Protein AF-X7Z4V7-F1 (afdb_monomer_lite)

pLDDT: mean 78.07, std 24.62, range [31.81, 98.56]

Radius of gyration: 21.64 Å; chains: 1; bounding box: 51×58×55 Å

Sequence (199 aa):
MAASDAFSHANVGRSSAEATTLISDIVTIAHDAGATAEVIIATAWDCPFDGPTPPRRVLDIAAAACEGGVDRLSIADTIGTTTPGRVVSLIAALRPLIGTTALGAHFHNTRGAGLASAYAAVTAGVSGWTPRSAAWRLPVRARRHRQYCHRRSGLPAHRQRHRCRRRPGRGHWRCERCQIGCRPRPSRRAAARRDRKRT

InterPro domains:
  IPR000891 Pyruvate carboxyltransferase [PF00682] (2-127)
  IPR000891 Pyruvate carboxyltransferase [PS50991] (1-167)
  IPR013785 Aldolase-type TIM barrel [G3DSA:3.20.20.70] (1-130)
  IPR043594 HMG-CoA lyase [PTHR42738] (1-127)

Organism: NCBI:txid1299334

Structure (mmCIF, N/CA/C/O backbone):
data_AF-X7Z4V7-F1
#
_entry.id   AF-X7Z4V7-F1
#
loop_
_atom_site.group_PDB
_atom_site.id
_atom_site.type_symbol
_atom_site.label_atom_id
_atom_site.label_alt_id
_atom_site.label_comp_id
_atom_site.label_asym_id
_atom_site.label_entity_id
_atom_site.label_seq_id
_atom_site.pdbx_PDB_ins_code
_atom_site.Cartn_x
_atom_site.Cartn_y
_atom_site.Cartn_z
_atom_site.occupancy
_atom_site.B_iso_or_equiv
_atom_site.auth_seq_id
_atom_site.auth_comp_id
_atom_site.auth_asym_id
_atom_site.auth_atom_id
_atom_site.pdbx_PDB_model_num
ATOM 1 N N . MET A 1 1 ? 3.034 3.946 5.862 1.00 89.81 1 MET A N 1
ATOM 2 C CA . MET A 1 1 ? 4.136 2.967 6.005 1.00 89.81 1 MET A CA 1
ATOM 3 C C . MET A 1 1 ? 4.831 2.763 4.665 1.00 89.81 1 MET A C 1
ATOM 5 O O . MET A 1 1 ? 4.252 3.111 3.643 1.00 89.81 1 MET A O 1
ATOM 9 N N . ALA A 1 2 ? 6.060 2.244 4.635 1.00 95.69 2 ALA A N 1
ATOM 10 C CA . ALA A 1 2 ? 6.750 1.889 3.391 1.00 95.69 2 ALA A CA 1
ATOM 11 C C . ALA A 1 2 ? 7.314 0.475 3.487 1.00 95.69 2 ALA A C 1
ATOM 13 O O . ALA A 1 2 ? 7.872 0.120 4.518 1.00 95.69 2 ALA A O 1
ATOM 14 N N . ALA A 1 3 ? 7.202 -0.306 2.414 1.00 97.50 3 ALA A N 1
ATOM 15 C CA . ALA A 1 3 ? 7.698 -1.682 2.372 1.00 97.50 3 ALA A CA 1
ATOM 16 C C . ALA A 1 3 ? 9.219 -1.787 2.130 1.00 97.50 3 ALA A C 1
ATOM 18 O O . ALA A 1 3 ? 9.774 -2.880 2.187 1.00 97.50 3 ALA A O 1
ATOM 19 N N . SER A 1 4 ? 9.904 -0.666 1.887 1.00 97.19 4 SER A N 1
ATOM 20 C CA . SER A 1 4 ? 11.365 -0.568 1.783 1.00 97.19 4 SER A CA 1
ATOM 21 C C . SER A 1 4 ? 11.954 0.188 2.973 1.00 97.19 4 SER A C 1
ATOM 23 O O . SER A 1 4 ? 11.472 1.270 3.322 1.00 97.19 4 SER A O 1
ATOM 25 N N . ASP A 1 5 ? 13.046 -0.337 3.532 1.00 96.94 5 ASP A N 1
ATOM 26 C CA . ASP A 1 5 ? 13.753 0.294 4.647 1.00 96.94 5 ASP A CA 1
ATOM 27 C C . ASP A 1 5 ? 14.455 1.582 4.216 1.00 96.94 5 ASP A C 1
ATOM 29 O O . ASP A 1 5 ? 14.308 2.601 4.889 1.00 96.94 5 ASP A O 1
ATOM 33 N N . ALA A 1 6 ? 15.130 1.612 3.060 1.00 96.06 6 ALA A N 1
ATOM 34 C CA . ALA A 1 6 ? 15.776 2.840 2.597 1.00 96.06 6 ALA A CA 1
ATOM 35 C C . ALA A 1 6 ? 14.762 3.960 2.318 1.00 96.06 6 ALA A C 1
ATOM 37 O O . ALA A 1 6 ? 15.025 5.127 2.618 1.00 96.06 6 ALA A O 1
ATOM 38 N N . PHE A 1 7 ? 13.583 3.624 1.779 1.00 96.62 7 PHE A N 1
ATOM 39 C CA . PHE A 1 7 ? 12.509 4.601 1.604 1.00 96.62 7 PHE A CA 1
ATOM 40 C C . PHE A 1 7 ? 11.930 5.056 2.946 1.00 96.62 7 PHE A C 1
ATOM 42 O O . PHE A 1 7 ? 11.688 6.248 3.128 1.00 96.62 7 PHE A O 1
ATOM 49 N N . SER A 1 8 ? 11.729 4.130 3.886 1.00 96.69 8 SER A N 1
ATOM 50 C CA . SER A 1 8 ? 11.233 4.445 5.227 1.00 96.69 8 SER A CA 1
ATOM 51 C C . SER A 1 8 ? 12.197 5.368 5.978 1.00 96.69 8 SER A C 1
ATOM 53 O O . SER A 1 8 ? 11.791 6.442 6.421 1.00 96.69 8 SER A O 1
ATOM 55 N N . HIS A 1 9 ? 13.495 5.053 6.013 1.00 96.81 9 HIS A N 1
ATOM 56 C CA . HIS A 1 9 ? 14.503 5.910 6.640 1.00 96.81 9 HIS A CA 1
ATOM 57 C C . HIS A 1 9 ? 14.561 7.297 5.998 1.00 96.81 9 HIS A C 1
ATOM 59 O O . HIS A 1 9 ? 14.598 8.299 6.709 1.00 96.81 9 HIS A O 1
ATOM 65 N N . ALA A 1 10 ? 14.508 7.381 4.665 1.00 94.38 10 ALA A N 1
ATOM 66 C CA . ALA A 1 10 ? 14.539 8.662 3.964 1.00 94.38 10 ALA A CA 1
ATOM 67 C C . ALA A 1 10 ? 13.309 9.547 4.242 1.00 94.38 10 ALA A C 1
ATOM 69 O O . ALA A 1 10 ? 13.414 10.771 4.147 1.00 94.38 10 ALA A O 1
ATOM 70 N N . ASN A 1 11 ? 12.156 8.951 4.562 1.00 91.81 11 ASN A N 1
ATOM 71 C CA . ASN A 1 11 ? 10.894 9.676 4.713 1.00 91.81 11 ASN A CA 1
ATOM 72 C C . ASN A 1 11 ? 10.487 9.926 6.168 1.00 91.81 11 ASN A C 1
ATOM 74 O O . ASN A 1 11 ? 9.911 10.971 6.456 1.00 91.81 11 ASN A O 1
ATOM 78 N N . VAL A 1 12 ? 10.726 8.963 7.057 1.00 92.00 12 VAL A N 1
ATOM 79 C CA . VAL A 1 12 ? 10.250 8.986 8.450 1.00 92.00 12 VAL A CA 1
ATOM 80 C C . VAL A 1 12 ? 11.346 8.655 9.470 1.00 92.00 12 VAL A C 1
ATOM 82 O O . VAL A 1 12 ? 11.065 8.599 10.664 1.00 92.00 12 VAL A O 1
ATOM 85 N N . GLY A 1 13 ? 12.593 8.467 9.025 1.00 95.44 13 GLY A N 1
ATOM 86 C CA . GLY A 1 13 ? 13.759 8.341 9.905 1.00 95.44 13 GLY A CA 1
ATOM 87 C C . GLY A 1 13 ? 13.908 6.998 10.622 1.00 95.44 13 GLY A C 1
A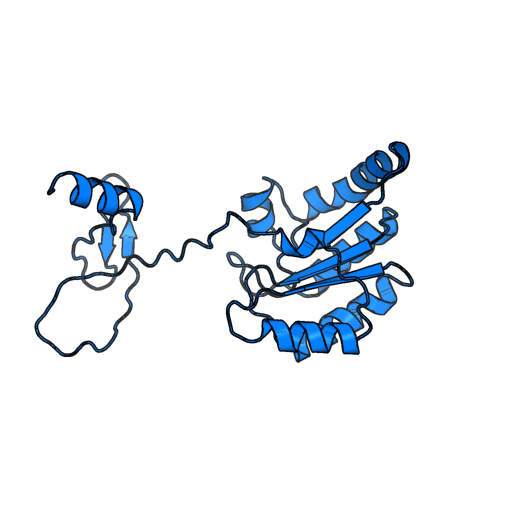TOM 88 O O . GLY A 1 13 ? 14.736 6.901 11.517 1.00 95.44 13 GLY A O 1
ATOM 89 N N . ARG A 1 14 ? 13.149 5.966 10.239 1.00 96.25 14 ARG A N 1
ATOM 90 C CA . ARG A 1 14 ? 13.173 4.632 10.866 1.00 96.25 14 ARG A CA 1
ATOM 91 C C . ARG A 1 14 ? 12.935 3.522 9.844 1.00 96.25 14 ARG A C 1
ATOM 93 O O . ARG A 1 14 ? 12.449 3.806 8.742 1.00 96.25 14 ARG A O 1
ATOM 100 N N . SER A 1 15 ? 13.255 2.286 10.200 1.00 97.44 15 SER A N 1
ATOM 101 C CA . SER A 1 15 ? 13.027 1.112 9.356 1.00 97.44 15 SER A CA 1
ATOM 102 C C . SER A 1 15 ? 11.535 0.856 9.134 1.00 97.44 15 SER A C 1
ATOM 104 O O . SER A 1 15 ? 10.667 1.395 9.822 1.00 97.44 15 SER A O 1
ATOM 106 N N . SER A 1 16 ? 11.223 0.030 8.142 1.00 96.44 16 SER A N 1
ATOM 107 C CA . SER A 1 16 ? 9.860 -0.410 7.855 1.00 96.44 16 SER A CA 1
ATOM 108 C C . SER A 1 16 ? 9.260 -1.172 9.041 1.00 96.44 16 SER A C 1
ATOM 110 O O . SER A 1 16 ? 8.110 -0.927 9.399 1.00 96.44 16 SER A O 1
ATOM 112 N N . ALA A 1 17 ? 10.053 -2.032 9.689 1.00 96.00 17 ALA A N 1
ATOM 113 C CA . ALA A 1 17 ? 9.622 -2.823 10.839 1.00 96.00 17 ALA A CA 1
ATOM 114 C C . ALA A 1 17 ? 9.291 -1.934 12.047 1.00 96.00 17 ALA A C 1
ATOM 116 O O . ALA A 1 17 ? 8.175 -1.998 12.549 1.00 96.00 17 ALA A O 1
ATOM 117 N N . GLU A 1 18 ? 10.196 -1.029 12.436 1.00 96.81 18 GLU A N 1
ATOM 118 C CA . GLU A 1 18 ? 9.955 -0.066 13.528 1.00 96.81 18 GLU A CA 1
ATOM 119 C C . GLU A 1 18 ? 8.767 0.853 13.244 1.00 96.81 18 GLU A C 1
ATOM 121 O O . GLU A 1 18 ? 8.068 1.290 14.147 1.00 96.81 18 GLU A O 1
ATOM 126 N N . ALA A 1 19 ? 8.537 1.203 11.979 1.00 96.25 19 ALA A N 1
ATOM 127 C CA . ALA A 1 19 ? 7.367 1.982 11.622 1.00 96.25 19 ALA A CA 1
ATOM 128 C C . ALA A 1 19 ? 6.087 1.132 11.774 1.00 96.25 19 ALA A C 1
ATOM 130 O O . ALA A 1 19 ? 5.080 1.626 12.274 1.00 96.25 19 ALA A O 1
ATOM 131 N N . THR A 1 20 ? 6.137 -0.144 11.389 1.00 96.94 20 THR A N 1
ATOM 132 C CA . THR A 1 20 ? 5.001 -1.078 11.447 1.00 96.94 20 THR A CA 1
ATOM 133 C C . THR A 1 20 ? 4.546 -1.350 12.878 1.00 96.94 20 THR A C 1
ATOM 135 O O . THR A 1 20 ? 3.345 -1.390 13.124 1.00 96.94 20 THR A O 1
ATOM 138 N N . THR A 1 21 ? 5.468 -1.439 13.841 1.00 96.44 21 THR A N 1
ATOM 139 C CA . THR A 1 21 ? 5.109 -1.646 15.256 1.00 96.44 21 THR A CA 1
ATOM 140 C C . THR A 1 21 ? 4.279 -0.503 15.842 1.00 96.44 21 THR A C 1
ATOM 142 O O . THR A 1 21 ? 3.568 -0.712 16.812 1.00 96.44 21 THR A O 1
ATOM 145 N N . LEU A 1 22 ? 4.325 0.695 15.246 1.00 96.00 22 LEU A N 1
ATOM 146 C CA . LEU A 1 22 ? 3.563 1.863 15.705 1.00 96.00 22 LEU A CA 1
ATOM 147 C C . LEU A 1 22 ? 2.114 1.881 15.201 1.00 96.00 22 LEU A C 1
ATOM 149 O O . LEU A 1 22 ? 1.364 2.788 15.552 1.00 96.00 22 LEU A O 1
ATOM 153 N N . ILE A 1 23 ? 1.722 0.955 14.318 1.00 96.38 23 ILE A N 1
ATOM 154 C CA . ILE A 1 23 ? 0.403 1.006 13.676 1.00 96.38 23 ILE A CA 1
ATOM 155 C C . ILE A 1 23 ? -0.712 0.878 14.712 1.00 96.38 23 ILE A C 1
ATOM 157 O O . ILE A 1 23 ? -1.616 1.707 14.690 1.00 96.38 23 ILE A O 1
ATOM 161 N N . SER A 1 24 ? -0.629 -0.101 15.619 1.00 96.50 24 SER A N 1
ATOM 162 C CA . SER A 1 24 ? -1.673 -0.332 16.625 1.00 96.50 24 SER A CA 1
ATOM 163 C C . SER A 1 24 ? -1.898 0.906 17.493 1.00 96.50 24 SER A C 1
ATOM 165 O O . SER A 1 24 ? -3.032 1.341 17.641 1.00 96.50 24 SER A O 1
ATOM 167 N N . ASP A 1 25 ? -0.824 1.532 17.984 1.00 97.19 25 ASP A N 1
ATOM 168 C CA . ASP A 1 25 ? -0.922 2.740 18.812 1.00 97.19 25 ASP A CA 1
ATOM 169 C C . ASP A 1 25 ? -1.591 3.895 18.054 1.00 97.19 25 ASP A C 1
ATOM 171 O O . ASP A 1 25 ? -2.437 4.605 18.595 1.00 97.19 25 ASP A O 1
ATOM 175 N N . ILE A 1 26 ? -1.241 4.079 16.775 1.00 96.88 26 ILE A N 1
ATOM 176 C CA . ILE A 1 26 ? -1.834 5.121 15.926 1.00 96.88 26 ILE A CA 1
ATOM 177 C C . ILE A 1 26 ? -3.321 4.852 15.679 1.00 96.88 26 ILE A C 1
ATOM 179 O O . ILE A 1 26 ? -4.108 5.800 15.666 1.00 96.88 26 ILE A O 1
ATOM 183 N N . VAL A 1 27 ? -3.704 3.591 15.463 1.00 97.81 27 VAL A N 1
ATOM 184 C CA . VAL A 1 27 ? -5.105 3.198 15.273 1.00 97.81 27 VAL A CA 1
ATOM 185 C C . VAL A 1 27 ? -5.902 3.479 16.544 1.00 97.81 27 VAL A C 1
ATOM 187 O O . VAL A 1 27 ? -6.910 4.176 16.458 1.00 97.81 27 VAL A O 1
ATOM 190 N N . THR A 1 28 ? -5.407 3.061 17.712 1.00 98.00 28 THR A N 1
ATOM 191 C CA . THR A 1 28 ? -6.043 3.342 19.008 1.00 98.00 28 THR A CA 1
ATOM 192 C C . THR A 1 28 ? -6.255 4.840 19.212 1.00 98.00 28 THR A C 1
ATOM 194 O O . THR A 1 28 ? -7.375 5.270 19.461 1.00 98.00 28 THR A O 1
ATOM 197 N N . ILE A 1 29 ? -5.219 5.662 19.003 1.00 98.19 29 ILE A N 1
ATOM 198 C CA . ILE A 1 29 ? -5.330 7.126 19.132 1.00 98.19 29 ILE A CA 1
ATOM 199 C C . ILE A 1 29 ? -6.395 7.697 18.182 1.00 98.19 29 ILE A C 1
ATOM 201 O O . ILE A 1 29 ? -7.116 8.628 18.545 1.00 98.19 29 ILE A O 1
ATOM 205 N N . ALA A 1 30 ? -6.490 7.180 16.953 1.00 97.88 30 ALA A N 1
ATOM 206 C CA . ALA A 1 30 ? -7.491 7.633 15.993 1.00 97.88 30 ALA A CA 1
ATOM 207 C C . ALA A 1 30 ? -8.911 7.253 16.439 1.00 97.88 30 ALA A C 1
ATOM 209 O O . ALA A 1 30 ? -9.803 8.102 16.405 1.00 97.88 30 ALA A O 1
ATOM 210 N N . HIS A 1 31 ? -9.109 6.011 16.881 1.00 97.94 31 HIS A N 1
ATOM 211 C CA . HIS A 1 31 ? -10.401 5.502 17.340 1.00 97.94 31 HIS A CA 1
ATOM 212 C C . HIS A 1 31 ? -10.873 6.192 18.624 1.00 97.94 31 HIS A C 1
ATOM 214 O O . HIS A 1 31 ? -12.033 6.594 18.686 1.00 97.94 31 HIS A O 1
ATOM 220 N N . ASP A 1 32 ? -9.980 6.443 19.585 1.00 98.12 32 ASP A N 1
ATOM 221 C CA . ASP A 1 32 ? -10.277 7.193 20.818 1.00 98.12 32 ASP A CA 1
ATOM 222 C C . ASP A 1 32 ? -10.736 8.631 20.525 1.00 98.12 32 ASP A C 1
ATOM 224 O O . ASP A 1 32 ? -11.543 9.210 21.254 1.00 98.12 32 ASP A O 1
ATOM 228 N N . ALA A 1 33 ? -10.259 9.209 19.420 1.00 98.00 33 ALA A N 1
ATOM 229 C CA . ALA A 1 33 ? -10.685 10.515 18.929 1.00 98.00 33 ALA A CA 1
ATOM 230 C C . ALA A 1 33 ? -11.952 10.466 18.045 1.00 98.00 33 ALA A C 1
ATOM 232 O O . ALA A 1 33 ? -12.337 11.487 17.471 1.00 98.00 33 ALA A O 1
ATOM 233 N N . GLY A 1 34 ? -12.588 9.300 17.889 1.00 97.31 34 GLY A N 1
ATOM 234 C CA . GLY A 1 34 ? -13.757 9.103 17.025 1.00 97.31 34 GLY A CA 1
ATOM 235 C C . GLY A 1 34 ? -13.454 9.197 15.523 1.00 97.31 34 GLY A C 1
ATOM 236 O O . GLY A 1 34 ? -14.356 9.455 14.725 1.00 97.31 34 GLY A O 1
ATOM 237 N N . ALA A 1 35 ? -12.192 9.033 15.120 1.00 97.44 35 ALA A N 1
ATOM 238 C CA . ALA A 1 35 ? -11.752 9.038 13.728 1.00 97.44 35 ALA A CA 1
ATOM 239 C C . ALA A 1 35 ? -11.516 7.613 13.201 1.00 97.44 35 ALA A C 1
ATOM 241 O O . ALA A 1 35 ? -11.401 6.669 13.966 1.00 97.44 35 ALA A O 1
ATOM 242 N N . THR A 1 36 ? -11.412 7.467 11.877 1.00 95.38 36 THR A N 1
ATOM 243 C CA . THR A 1 36 ? -11.008 6.206 11.224 1.00 95.38 36 THR A CA 1
ATOM 244 C C . THR A 1 36 ? -9.533 6.240 10.833 1.00 95.38 36 THR A C 1
ATOM 246 O O . THR A 1 36 ? -8.980 7.306 10.534 1.00 95.38 36 THR A O 1
ATOM 249 N N . ALA A 1 37 ? -8.902 5.071 10.782 1.00 96.31 37 ALA A N 1
ATOM 250 C CA . ALA A 1 37 ? -7.508 4.883 10.417 1.00 96.31 37 ALA A CA 1
ATOM 251 C C . ALA A 1 37 ? -7.364 4.220 9.036 1.00 96.31 37 ALA A C 1
ATOM 253 O O . ALA A 1 37 ? -7.983 3.202 8.728 1.00 96.31 37 ALA A O 1
ATOM 254 N N . GLU A 1 38 ? -6.487 4.781 8.199 1.00 95.88 38 GLU A N 1
ATOM 255 C CA . GLU A 1 38 ? -6.070 4.171 6.934 1.00 95.88 38 GLU A CA 1
ATOM 256 C C . GLU A 1 38 ? -4.553 3.974 6.922 1.00 95.88 38 GLU A C 1
ATOM 258 O O . GLU A 1 38 ? -3.780 4.933 7.029 1.00 95.88 38 GLU A O 1
ATOM 263 N N . VAL A 1 39 ? -4.112 2.733 6.714 1.00 96.75 39 VAL A N 1
ATOM 264 C CA . VAL A 1 39 ? -2.697 2.418 6.509 1.00 96.75 39 VAL A CA 1
ATOM 265 C C . VAL A 1 39 ? -2.404 2.346 5.015 1.00 96.75 39 VAL A C 1
ATOM 267 O O . VAL A 1 39 ? -2.853 1.456 4.294 1.00 96.75 39 VAL A O 1
ATOM 270 N N . ILE A 1 40 ? -1.582 3.286 4.547 1.00 96.75 40 ILE A N 1
ATOM 271 C CA . ILE A 1 40 ? -1.064 3.294 3.176 1.00 96.75 40 ILE A CA 1
ATOM 272 C C . ILE A 1 40 ? 0.327 2.652 3.157 1.00 96.75 40 ILE A C 1
ATOM 274 O O . ILE A 1 40 ? 1.243 3.118 3.848 1.00 96.75 40 ILE A O 1
ATOM 278 N N . ILE A 1 41 ? 0.502 1.620 2.333 1.00 98.00 41 ILE A N 1
ATOM 279 C CA . ILE A 1 41 ? 1.765 0.913 2.108 1.00 98.00 41 ILE A CA 1
ATOM 280 C C . ILE A 1 41 ? 2.426 1.464 0.841 1.00 98.00 41 ILE A C 1
ATOM 282 O O . ILE A 1 41 ? 2.078 1.117 -0.289 1.00 98.00 41 ILE A O 1
ATOM 286 N N . ALA A 1 42 ? 3.396 2.355 1.036 1.00 97.88 42 ALA A N 1
ATOM 287 C CA . ALA A 1 42 ? 4.252 2.873 -0.021 1.00 97.88 42 ALA A CA 1
ATOM 288 C C . ALA A 1 42 ? 5.263 1.821 -0.500 1.00 97.88 42 ALA A C 1
ATOM 290 O O . ALA A 1 42 ? 5.614 0.890 0.225 1.00 97.88 42 ALA A O 1
ATOM 291 N N . THR A 1 43 ? 5.757 2.028 -1.723 1.00 97.81 43 THR A N 1
ATOM 292 C CA . THR A 1 43 ? 6.723 1.174 -2.428 1.00 97.81 43 THR A CA 1
ATOM 293 C C . THR A 1 43 ? 6.239 -0.269 -2.480 1.00 97.81 43 THR A C 1
ATOM 295 O O . THR A 1 43 ? 7.007 -1.180 -2.215 1.00 97.81 43 THR A O 1
ATOM 298 N N . ALA A 1 44 ? 4.954 -0.476 -2.788 1.00 98.38 44 ALA A N 1
ATOM 299 C CA . ALA A 1 44 ? 4.349 -1.808 -2.782 1.00 98.38 44 ALA A CA 1
ATOM 300 C C . ALA A 1 44 ? 4.897 -2.728 -3.891 1.00 98.38 44 ALA A C 1
ATOM 302 O O . ALA A 1 44 ? 4.861 -3.947 -3.764 1.00 98.38 44 ALA A O 1
ATOM 303 N N . TRP A 1 45 ? 5.429 -2.146 -4.970 1.00 98.44 45 TRP A N 1
ATOM 304 C CA . TRP A 1 45 ? 6.022 -2.894 -6.082 1.00 98.44 45 TRP A CA 1
ATOM 305 C C . TRP A 1 45 ? 7.507 -2.618 -6.244 1.00 98.44 45 TRP A C 1
ATOM 307 O O . TRP A 1 45 ? 8.291 -3.555 -6.372 1.00 98.44 45 TRP A O 1
ATOM 317 N N . ASP A 1 46 ? 7.900 -1.345 -6.254 1.00 97.94 46 ASP A N 1
ATOM 318 C CA . ASP A 1 46 ? 9.297 -0.959 -6.399 1.00 97.94 46 ASP A CA 1
ATOM 319 C C . ASP A 1 46 ? 9.613 0.287 -5.565 1.00 97.94 46 ASP A C 1
ATOM 321 O O . ASP A 1 46 ? 8.805 1.212 -5.410 1.00 97.94 46 ASP A O 1
ATOM 325 N N . CYS A 1 47 ? 10.843 0.323 -5.074 1.00 97.44 47 CYS A N 1
ATOM 326 C CA . CYS A 1 47 ? 11.437 1.414 -4.334 1.00 97.44 47 CYS A CA 1
ATOM 327 C C . CYS A 1 47 ? 12.459 2.172 -5.203 1.00 97.44 47 CYS A C 1
ATOM 329 O O . CYS A 1 47 ? 13.264 1.554 -5.904 1.00 97.44 47 CYS A O 1
ATOM 331 N N . PRO A 1 48 ? 12.504 3.520 -5.149 1.00 95.31 48 PRO A N 1
ATOM 332 C CA . PRO A 1 48 ? 13.522 4.298 -5.862 1.00 95.31 48 PRO A CA 1
ATOM 333 C C . PRO A 1 48 ? 14.954 4.109 -5.332 1.00 95.31 48 PRO A C 1
ATOM 335 O O . PRO A 1 48 ? 15.888 4.573 -5.989 1.00 95.31 48 PRO A O 1
ATOM 338 N N . PHE A 1 49 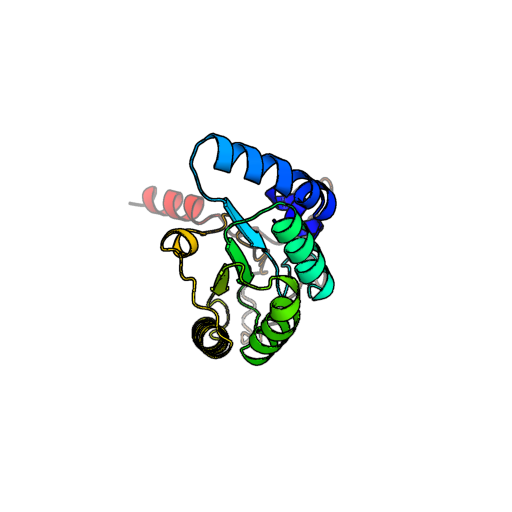? 15.117 3.495 -4.159 1.00 95.12 49 PHE A N 1
ATOM 339 C CA . PHE A 1 49 ? 16.398 3.263 -3.493 1.00 95.12 49 PHE A CA 1
ATOM 340 C C . PHE A 1 49 ? 16.804 1.786 -3.572 1.00 95.12 49 PHE A C 1
ATOM 342 O O . PHE A 1 49 ? 17.849 1.489 -4.142 1.00 95.12 49 PHE A O 1
ATOM 349 N N . ASP A 1 50 ? 15.939 0.886 -3.093 1.00 94.31 50 ASP A N 1
ATOM 350 C CA . ASP A 1 50 ? 16.239 -0.552 -2.972 1.00 94.31 50 ASP A CA 1
ATOM 351 C C . ASP A 1 50 ? 15.884 -1.365 -4.227 1.00 94.31 50 ASP A C 1
ATOM 353 O O . ASP A 1 50 ? 16.262 -2.526 -4.347 1.00 94.31 50 ASP A O 1
ATOM 357 N N . GLY A 1 51 ? 15.174 -0.770 -5.192 1.00 96.81 51 GLY A N 1
ATOM 358 C CA . GLY A 1 51 ? 14.705 -1.485 -6.379 1.00 96.81 51 GLY A CA 1
ATOM 359 C C . GLY A 1 51 ? 13.441 -2.311 -6.099 1.00 96.81 51 GLY A C 1
ATOM 360 O O . GLY A 1 51 ? 12.566 -1.821 -5.382 1.00 96.81 51 GLY A O 1
ATOM 361 N N . PRO A 1 52 ? 13.283 -3.507 -6.699 1.00 97.94 52 PRO A N 1
ATOM 362 C CA . PRO A 1 52 ? 12.071 -4.311 -6.550 1.00 97.94 52 PRO A CA 1
ATOM 363 C C . PRO A 1 52 ? 11.755 -4.635 -5.091 1.00 97.94 52 PRO A C 1
ATOM 365 O O . PRO A 1 52 ? 12.620 -5.079 -4.338 1.00 97.94 52 PRO A O 1
ATOM 368 N N . THR A 1 53 ? 10.502 -4.437 -4.695 1.00 98.25 53 THR A N 1
ATOM 369 C CA . THR A 1 53 ? 10.041 -4.749 -3.344 1.00 98.25 53 THR A CA 1
ATOM 370 C C . THR A 1 53 ? 9.479 -6.172 -3.304 1.00 98.25 53 THR A C 1
ATOM 372 O O . THR A 1 53 ? 8.572 -6.482 -4.080 1.00 98.25 53 THR A O 1
ATOM 375 N N . PRO A 1 54 ? 9.979 -7.055 -2.416 1.00 98.00 54 PRO A N 1
ATOM 376 C CA . PRO A 1 54 ? 9.413 -8.389 -2.251 1.00 98.00 54 PRO A CA 1
ATOM 377 C C . PRO A 1 54 ? 7.945 -8.311 -1.795 1.00 98.00 54 PRO A C 1
ATOM 379 O O . PRO A 1 54 ? 7.681 -7.629 -0.801 1.00 98.00 54 PRO A O 1
ATOM 382 N N . PRO A 1 55 ? 6.999 -9.033 -2.435 1.00 97.94 55 PRO A N 1
ATOM 383 C CA . PRO A 1 55 ? 5.581 -8.990 -2.063 1.00 97.94 55 PRO A CA 1
ATOM 384 C C . PRO A 1 55 ? 5.335 -9.291 -0.587 1.00 97.94 55 PRO A C 1
ATOM 386 O O . PRO A 1 55 ? 4.530 -8.617 0.043 1.00 97.94 55 PRO A O 1
ATOM 389 N N . ARG A 1 56 ? 6.099 -10.232 -0.012 1.00 98.06 56 ARG A N 1
ATOM 390 C CA . ARG A 1 56 ? 6.015 -10.601 1.407 1.00 98.06 56 ARG A CA 1
ATOM 391 C C . ARG A 1 56 ? 6.106 -9.393 2.343 1.00 98.06 56 ARG A C 1
ATOM 393 O O . ARG A 1 56 ? 5.324 -9.314 3.272 1.00 98.06 56 ARG A O 1
ATOM 400 N N . ARG A 1 57 ? 6.952 -8.399 2.047 1.00 98.12 57 ARG A N 1
ATOM 401 C CA . ARG A 1 57 ? 7.056 -7.190 2.885 1.00 98.12 57 ARG A CA 1
ATOM 402 C C . ARG A 1 57 ? 5.765 -6.376 2.913 1.00 98.12 57 ARG A C 1
ATOM 404 O O . ARG A 1 57 ? 5.468 -5.740 3.912 1.00 98.12 57 ARG A O 1
ATOM 411 N N . VAL A 1 58 ? 5.003 -6.377 1.820 1.00 98.50 58 VAL A N 1
ATOM 412 C CA . VAL A 1 58 ? 3.680 -5.739 1.774 1.00 98.50 58 VAL A CA 1
ATOM 413 C C . VAL A 1 58 ? 2.672 -6.557 2.576 1.00 98.50 58 VAL A C 1
ATOM 415 O O . VAL A 1 58 ? 1.885 -5.972 3.312 1.00 98.50 58 VAL A O 1
ATOM 418 N N . LEU A 1 59 ? 2.715 -7.888 2.449 1.00 98.44 59 LEU A N 1
ATOM 419 C CA . LEU A 1 59 ? 1.825 -8.797 3.177 1.00 98.44 59 LEU A CA 1
ATOM 420 C C . LEU A 1 59 ? 2.043 -8.708 4.693 1.00 98.44 59 LEU A C 1
ATOM 422 O O . LEU A 1 59 ? 1.069 -8.588 5.422 1.00 98.44 59 LEU A O 1
ATOM 426 N N . ASP A 1 60 ? 3.298 -8.679 5.148 1.00 97.88 60 ASP A N 1
ATOM 427 C CA . ASP A 1 60 ? 3.649 -8.579 6.570 1.00 97.88 60 ASP A CA 1
ATOM 428 C C . ASP A 1 60 ? 3.120 -7.263 7.182 1.00 97.88 60 ASP A C 1
ATOM 430 O O . ASP A 1 60 ? 2.532 -7.263 8.260 1.00 97.88 60 ASP A O 1
ATOM 434 N N . ILE A 1 61 ? 3.256 -6.136 6.467 1.00 98.31 61 ILE A N 1
ATOM 435 C CA . ILE A 1 61 ? 2.714 -4.838 6.915 1.00 98.31 61 ILE A CA 1
ATOM 436 C C . ILE A 1 61 ? 1.182 -4.850 6.919 1.00 98.31 61 ILE A C 1
ATOM 438 O O . ILE A 1 61 ? 0.568 -4.284 7.820 1.00 98.31 61 ILE A O 1
ATOM 442 N N . ALA A 1 62 ? 0.556 -5.453 5.904 1.00 98.19 62 ALA A N 1
ATOM 443 C CA . ALA A 1 62 ? -0.898 -5.545 5.819 1.00 98.19 62 ALA A CA 1
ATOM 444 C C . ALA A 1 62 ? -1.477 -6.395 6.958 1.00 98.19 62 ALA A C 1
ATOM 446 O O . ALA A 1 62 ? -2.452 -5.976 7.573 1.00 98.19 62 ALA A O 1
ATOM 447 N N . ALA A 1 63 ? -0.846 -7.531 7.270 1.00 97.69 63 ALA A N 1
ATOM 448 C CA . ALA A 1 63 ? -1.228 -8.390 8.385 1.00 97.69 63 ALA A CA 1
ATOM 449 C C . ALA A 1 63 ? -1.148 -7.632 9.716 1.00 97.69 63 ALA A C 1
ATOM 451 O O . ALA A 1 63 ? -2.160 -7.511 10.400 1.00 97.69 63 ALA A O 1
ATOM 452 N N . ALA A 1 64 ? -0.005 -7.004 10.012 1.00 97.31 64 ALA A N 1
ATOM 453 C CA . ALA A 1 64 ? 0.171 -6.219 11.234 1.00 97.31 64 ALA A CA 1
ATOM 454 C C . ALA A 1 64 ? -0.835 -5.058 11.351 1.00 97.31 64 ALA A C 1
ATOM 456 O O . ALA A 1 64 ? -1.295 -4.721 12.438 1.00 97.31 64 ALA A O 1
ATOM 457 N N . ALA A 1 65 ? -1.201 -4.434 10.229 1.00 97.44 65 ALA A N 1
ATOM 458 C CA . ALA A 1 65 ? -2.194 -3.369 10.226 1.00 97.44 65 ALA A CA 1
ATOM 459 C C . ALA A 1 65 ? -3.620 -3.876 10.486 1.00 97.44 65 ALA A C 1
ATOM 461 O O . ALA A 1 65 ? -4.371 -3.219 11.204 1.00 97.44 65 ALA A O 1
ATOM 462 N N . CYS A 1 66 ? -3.991 -5.029 9.924 1.00 97.00 66 CYS A N 1
ATOM 463 C CA . CYS A 1 66 ? -5.267 -5.684 10.215 1.00 97.00 66 CYS A CA 1
ATOM 464 C C . CYS A 1 66 ? -5.338 -6.156 11.673 1.00 97.00 66 CYS A C 1
ATOM 466 O O . CYS A 1 66 ? -6.345 -5.911 12.330 1.00 97.00 66 CYS A O 1
ATOM 468 N N . GLU A 1 67 ? -4.268 -6.761 12.195 1.00 96.50 67 GLU A N 1
ATOM 469 C CA . GLU A 1 67 ? -4.146 -7.135 13.612 1.00 96.50 67 GLU A CA 1
ATOM 470 C C . GLU A 1 67 ? -4.277 -5.915 14.533 1.00 96.50 67 GLU A C 1
ATOM 472 O O . GLU A 1 67 ? -4.929 -5.990 15.569 1.00 96.50 67 GLU A O 1
ATOM 477 N N . GLY A 1 68 ? -3.725 -4.770 14.120 1.00 96.06 68 GLY A N 1
ATOM 478 C CA . GLY A 1 68 ? -3.858 -3.490 14.816 1.00 96.06 68 GLY A CA 1
ATOM 479 C C . GLY A 1 68 ? -5.217 -2.797 14.662 1.00 96.06 68 GLY A C 1
ATOM 480 O O . GLY A 1 68 ? -5.349 -1.669 15.121 1.00 96.06 68 GLY A O 1
ATOM 481 N N . GLY A 1 69 ? -6.207 -3.414 14.004 1.00 96.12 69 GLY A N 1
ATOM 482 C CA . GLY A 1 69 ? -7.579 -2.898 13.927 1.00 96.12 69 GLY A CA 1
ATOM 483 C C . GLY A 1 69 ? -7.825 -1.811 12.877 1.00 96.12 69 GLY A C 1
ATOM 484 O O . GLY A 1 69 ? -8.764 -1.032 13.015 1.00 96.12 69 GLY A O 1
ATOM 485 N N . VAL A 1 70 ? -7.001 -1.712 11.829 1.00 97.00 70 VAL A N 1
ATOM 486 C CA . VAL A 1 70 ? -7.171 -0.670 10.801 1.00 97.00 70 VAL A CA 1
ATOM 487 C C . VAL A 1 70 ? -8.515 -0.783 10.059 1.00 97.00 70 VAL A C 1
ATOM 489 O O . VAL A 1 70 ? -8.917 -1.863 9.622 1.00 97.00 70 VAL A O 1
ATOM 492 N N . ASP A 1 71 ? -9.176 0.351 9.808 1.00 96.19 71 ASP A N 1
ATOM 493 C CA . ASP A 1 71 ? -10.435 0.389 9.046 1.00 96.19 71 ASP A CA 1
ATOM 494 C C . ASP A 1 71 ? -10.216 0.163 7.540 1.00 96.19 71 ASP A C 1
ATOM 496 O O . ASP A 1 71 ? -11.078 -0.354 6.818 1.00 96.19 71 ASP A O 1
ATOM 500 N N . ARG A 1 72 ? -9.056 0.602 7.034 1.00 94.88 72 ARG A N 1
ATOM 501 C CA . ARG A 1 72 ? -8.720 0.573 5.608 1.00 94.88 72 ARG A CA 1
ATOM 502 C C . ARG A 1 72 ? -7.231 0.384 5.346 1.00 94.88 72 ARG A C 1
ATOM 504 O O . ARG A 1 72 ? -6.377 1.019 5.962 1.00 94.88 72 ARG A O 1
ATOM 511 N N . LEU A 1 73 ? -6.932 -0.399 4.317 1.00 95.88 73 LEU A N 1
ATOM 512 C CA . LEU A 1 73 ? -5.606 -0.536 3.731 1.00 95.88 73 LEU A CA 1
ATOM 513 C C . LEU A 1 73 ? -5.557 0.058 2.331 1.00 95.88 73 LEU A C 1
ATOM 515 O O . LEU A 1 73 ? -6.515 -0.049 1.573 1.00 95.88 73 LEU A O 1
ATOM 519 N N . SER A 1 74 ? -4.411 0.618 1.956 1.00 96.50 74 SER A N 1
ATOM 520 C CA . SER A 1 74 ? -4.152 1.074 0.590 1.00 96.50 74 SER A CA 1
ATOM 521 C C . SER A 1 74 ? -2.738 0.720 0.141 1.00 96.50 74 SER A C 1
ATOM 523 O O . SER A 1 74 ? -1.764 1.045 0.817 1.00 96.50 74 SER A O 1
ATOM 525 N N . ILE A 1 75 ? -2.595 0.102 -1.032 1.00 97.25 75 ILE A N 1
ATOM 526 C CA . ILE A 1 75 ? -1.284 -0.182 -1.646 1.00 97.25 75 ILE A CA 1
ATOM 527 C C . ILE A 1 75 ? -0.909 0.894 -2.666 1.00 97.25 75 ILE A C 1
ATOM 529 O O . ILE A 1 75 ? -1.727 1.280 -3.500 1.00 97.25 75 ILE A O 1
ATOM 533 N N . ALA A 1 76 ? 0.331 1.389 -2.624 1.00 97.31 76 ALA A N 1
ATOM 534 C CA . ALA A 1 76 ? 0.751 2.521 -3.448 1.00 97.31 76 ALA A CA 1
ATOM 535 C C . ALA A 1 76 ? 1.941 2.213 -4.374 1.00 97.31 76 ALA A C 1
ATOM 537 O O . ALA A 1 76 ? 3.030 1.815 -3.942 1.00 97.31 76 ALA A O 1
ATOM 538 N N . ASP A 1 77 ? 1.757 2.504 -5.666 1.00 96.88 77 ASP A N 1
ATOM 539 C CA . ASP A 1 77 ? 2.813 2.543 -6.678 1.00 96.88 77 ASP A CA 1
ATOM 540 C C . ASP A 1 77 ? 3.536 3.891 -6.614 1.00 96.88 77 ASP A C 1
ATOM 542 O O . ASP A 1 77 ? 3.338 4.797 -7.429 1.00 96.88 77 ASP A O 1
ATOM 546 N N . THR A 1 78 ? 4.390 4.016 -5.600 1.00 95.38 78 THR A N 1
ATOM 547 C CA . THR A 1 78 ? 5.118 5.239 -5.248 1.00 95.38 78 THR A CA 1
ATOM 548 C C . THR A 1 78 ? 5.875 5.869 -6.414 1.00 95.38 78 THR A C 1
ATOM 550 O O . THR A 1 78 ? 6.016 7.093 -6.469 1.00 95.38 78 THR A O 1
ATOM 553 N N . ILE A 1 79 ? 6.394 5.073 -7.351 1.00 95.12 79 ILE A N 1
ATOM 554 C CA . ILE A 1 79 ? 7.241 5.573 -8.444 1.00 95.12 79 ILE A CA 1
ATOM 555 C C . ILE A 1 79 ? 6.687 5.298 -9.841 1.00 95.12 79 ILE A C 1
ATOM 557 O O . ILE A 1 79 ? 7.352 5.654 -10.821 1.00 95.12 79 ILE A O 1
ATOM 561 N N . GLY A 1 80 ? 5.481 4.746 -9.956 1.00 95.31 80 GLY A N 1
ATOM 562 C CA . GLY A 1 80 ? 4.788 4.537 -11.224 1.00 95.31 80 GLY A CA 1
ATOM 563 C C . GLY A 1 80 ? 5.466 3.482 -12.090 1.00 95.31 80 GLY A C 1
ATOM 564 O O . GLY A 1 80 ? 5.826 3.789 -13.233 1.00 95.31 80 GLY A O 1
ATOM 565 N N . THR A 1 81 ? 5.788 2.325 -11.517 1.00 97.00 81 THR A N 1
ATOM 566 C CA . THR A 1 81 ? 6.483 1.202 -12.174 1.00 97.00 81 THR A CA 1
ATOM 567 C C . THR A 1 81 ? 5.651 -0.066 -12.273 1.00 97.00 81 THR A C 1
ATOM 569 O O . THR A 1 81 ? 6.068 -0.980 -12.988 1.00 97.00 81 THR A O 1
ATOM 572 N N . THR A 1 82 ? 4.509 -0.153 -11.589 1.00 97.69 82 THR A N 1
ATOM 573 C CA . THR A 1 82 ? 3.715 -1.380 -11.620 1.00 97.69 82 THR A CA 1
ATOM 574 C C . THR A 1 82 ? 3.032 -1.583 -12.971 1.00 97.69 82 THR A C 1
ATOM 576 O O . THR A 1 82 ? 2.882 -0.658 -13.774 1.00 97.69 82 THR A O 1
ATOM 579 N N . THR A 1 83 ? 2.623 -2.820 -13.220 1.00 97.94 83 THR A N 1
ATOM 580 C CA . THR A 1 83 ? 1.862 -3.233 -14.400 1.00 97.94 83 THR A CA 1
ATOM 581 C C . THR A 1 83 ? 0.579 -3.933 -13.954 1.00 97.94 83 THR A C 1
ATOM 583 O O . THR A 1 83 ? 0.558 -4.493 -12.855 1.00 97.94 83 THR A O 1
ATOM 586 N N . PRO A 1 84 ? -0.471 -3.972 -14.795 1.00 98.25 84 PRO A N 1
ATOM 587 C CA . PRO A 1 84 ? -1.741 -4.615 -14.453 1.00 98.25 84 PRO A CA 1
ATOM 588 C C . PRO A 1 84 ? -1.594 -6.027 -13.867 1.00 98.25 84 PRO A C 1
ATOM 590 O O . PRO A 1 84 ? -2.167 -6.321 -12.824 1.00 98.25 84 PRO A O 1
ATOM 593 N N . GLY A 1 85 ? -0.750 -6.876 -14.465 1.00 98.31 85 GLY A N 1
ATOM 594 C CA . GLY A 1 85 ? -0.508 -8.232 -13.956 1.00 98.31 85 GLY A CA 1
ATOM 595 C C . GLY A 1 85 ? 0.081 -8.250 -12.541 1.00 98.31 85 GLY A C 1
ATOM 596 O O . GLY A 1 85 ? -0.416 -8.966 -11.678 1.00 98.31 85 GLY A O 1
ATOM 597 N N . ARG A 1 86 ? 1.078 -7.396 -12.258 1.00 98.31 86 ARG A N 1
ATOM 598 C CA . ARG A 1 86 ? 1.674 -7.276 -10.912 1.00 98.31 86 ARG A CA 1
ATOM 599 C C . ARG A 1 86 ? 0.672 -6.763 -9.877 1.00 98.31 86 ARG A C 1
ATOM 601 O O . ARG A 1 86 ? 0.805 -7.083 -8.697 1.00 98.31 86 ARG A O 1
ATOM 608 N N . VAL A 1 87 ? -0.295 -5.949 -10.298 1.00 98.38 87 VAL A N 1
ATOM 609 C CA . VAL A 1 87 ? -1.381 -5.466 -9.437 1.00 98.38 87 VAL A CA 1
ATOM 610 C C . VAL A 1 87 ? -2.306 -6.612 -9.055 1.00 98.38 87 VAL A C 1
ATOM 612 O O . VAL A 1 87 ? -2.508 -6.846 -7.865 1.00 98.38 87 VAL A O 1
ATOM 615 N N . VAL A 1 88 ? -2.800 -7.362 -10.044 1.00 98.44 88 VAL A N 1
ATOM 616 C CA . VAL A 1 88 ? -3.690 -8.510 -9.816 1.00 98.44 88 VAL A CA 1
ATOM 617 C C . VAL A 1 88 ? -3.026 -9.540 -8.904 1.00 98.44 88 VAL A C 1
ATOM 619 O O . VAL A 1 88 ? -3.636 -9.960 -7.926 1.00 98.44 88 VAL A O 1
ATOM 622 N N . SER A 1 89 ? -1.759 -9.890 -9.156 1.00 98.56 89 SER A N 1
ATOM 623 C CA . SER A 1 89 ? -1.033 -10.861 -8.328 1.00 98.56 89 SER A CA 1
ATOM 624 C C . SER A 1 89 ? -0.893 -10.420 -6.870 1.00 98.56 89 SER A C 1
ATOM 626 O O . SER A 1 89 ? -1.080 -11.231 -5.967 1.00 98.56 89 SER A O 1
ATOM 628 N N . LEU A 1 90 ? -0.582 -9.143 -6.618 1.00 98.50 90 LEU A N 1
ATOM 629 C CA . LEU A 1 90 ? -0.441 -8.646 -5.248 1.00 98.50 90 LEU A CA 1
ATOM 630 C C . LEU A 1 90 ? -1.792 -8.592 -4.523 1.00 98.50 90 LEU A C 1
ATOM 632 O O . LEU A 1 90 ? -1.870 -8.967 -3.357 1.00 98.50 90 LEU A O 1
ATOM 636 N N . ILE A 1 91 ? -2.861 -8.172 -5.206 1.00 97.81 91 ILE A N 1
ATOM 637 C CA . ILE A 1 91 ? -4.211 -8.141 -4.626 1.00 97.81 91 ILE A CA 1
ATOM 638 C C . ILE A 1 91 ? -4.690 -9.556 -4.295 1.00 97.81 91 ILE A C 1
ATOM 640 O O . ILE A 1 91 ? -5.222 -9.770 -3.209 1.00 97.81 91 ILE A O 1
ATOM 644 N N . ALA A 1 92 ? -4.457 -10.527 -5.183 1.00 98.06 92 ALA A N 1
ATOM 645 C CA . ALA A 1 92 ? -4.803 -11.925 -4.938 1.00 98.06 92 ALA A CA 1
ATOM 646 C C . ALA A 1 92 ? -4.116 -12.481 -3.679 1.00 98.06 92 ALA A C 1
ATOM 648 O O . ALA A 1 92 ? -4.743 -13.211 -2.919 1.00 98.06 92 ALA A O 1
ATOM 649 N N . ALA A 1 93 ? -2.863 -12.090 -3.421 1.00 98.19 93 ALA A N 1
ATOM 650 C CA . ALA A 1 93 ? -2.139 -12.481 -2.211 1.00 98.19 93 ALA A CA 1
ATOM 651 C C . ALA A 1 93 ? -2.616 -11.742 -0.945 1.00 98.19 93 ALA A C 1
ATOM 653 O O . ALA A 1 93 ? -2.600 -12.313 0.140 1.00 98.19 93 ALA A O 1
ATOM 654 N N . LEU A 1 94 ? -3.048 -10.483 -1.068 1.00 97.38 94 LEU A N 1
ATOM 655 C CA . LEU A 1 94 ? -3.542 -9.688 0.062 1.00 97.38 94 LEU A CA 1
ATOM 656 C C . LEU A 1 94 ? -4.935 -10.111 0.525 1.00 97.38 94 LEU A C 1
ATOM 658 O O . LEU A 1 94 ? -5.214 -10.075 1.719 1.00 97.38 94 LEU A O 1
ATOM 662 N N . ARG A 1 95 ? -5.819 -10.489 -0.403 1.00 94.62 95 ARG A N 1
ATOM 663 C CA . ARG A 1 95 ? -7.240 -10.727 -0.112 1.00 94.62 95 ARG A CA 1
ATOM 664 C C . ARG A 1 95 ? -7.497 -11.719 1.027 1.00 94.62 95 ARG A C 1
ATOM 666 O O . ARG A 1 95 ? -8.261 -11.355 1.917 1.00 94.62 95 ARG A O 1
ATOM 673 N N . PRO A 1 96 ? -6.868 -12.908 1.056 1.00 95.31 96 PRO A N 1
ATOM 674 C CA . PRO A 1 96 ? -7.067 -13.852 2.153 1.00 95.31 96 PRO A CA 1
ATOM 675 C C . PRO A 1 96 ? -6.587 -13.323 3.510 1.00 95.31 96 PRO A C 1
ATOM 677 O O . PRO A 1 96 ? -7.125 -13.726 4.532 1.00 95.31 96 PRO A O 1
ATOM 680 N N . LEU A 1 97 ? -5.592 -12.427 3.524 1.00 95.56 97 LEU A N 1
ATOM 681 C CA . LEU A 1 97 ? -4.991 -11.898 4.753 1.00 95.56 97 LEU A CA 1
ATOM 682 C C . LEU A 1 97 ? -5.815 -10.773 5.374 1.00 95.56 97 LEU A C 1
ATOM 684 O O . LEU A 1 97 ? -5.905 -10.679 6.591 1.00 95.56 97 LEU A O 1
ATOM 688 N N . ILE A 1 98 ? -6.401 -9.913 4.541 1.00 94.06 98 ILE A N 1
ATOM 689 C CA . ILE A 1 98 ? -7.111 -8.718 5.017 1.00 94.06 98 ILE A CA 1
ATOM 690 C C . ILE A 1 98 ? -8.604 -8.970 5.268 1.00 94.06 98 ILE A C 1
ATOM 692 O O . ILE A 1 98 ? -9.299 -8.086 5.758 1.00 94.06 98 ILE A O 1
ATOM 696 N N . GLY A 1 99 ? -9.121 -10.144 4.887 1.00 91.75 99 GLY A N 1
ATOM 697 C CA . GLY A 1 99 ? -10.529 -10.506 5.047 1.00 91.75 99 GLY A CA 1
ATOM 698 C C . GLY A 1 99 ? -11.474 -9.449 4.469 1.00 91.75 99 GLY A C 1
ATOM 699 O O . GLY A 1 99 ? -11.461 -9.159 3.269 1.00 91.75 99 GLY A O 1
ATOM 700 N N . THR A 1 100 ? -12.301 -8.866 5.338 1.00 91.25 100 THR A N 1
ATOM 701 C CA . THR A 1 100 ? -13.282 -7.829 4.987 1.00 91.25 100 THR A CA 1
ATOM 702 C C . THR A 1 100 ? -12.742 -6.400 5.083 1.00 91.25 100 THR A C 1
ATOM 704 O O . THR A 1 100 ? -13.472 -5.471 4.736 1.00 91.25 100 THR A O 1
ATOM 707 N N . THR A 1 101 ? -11.496 -6.187 5.528 1.00 94.31 101 THR A N 1
ATOM 708 C CA . THR A 1 101 ? -10.894 -4.848 5.616 1.00 94.31 101 THR A CA 1
ATOM 709 C C . THR A 1 101 ? -10.911 -4.171 4.246 1.00 94.31 101 THR A C 1
ATOM 711 O O . THR A 1 101 ? -10.550 -4.758 3.219 1.00 94.31 101 THR A O 1
ATOM 714 N N . ALA A 1 102 ? -11.338 -2.906 4.216 1.00 94.38 102 ALA A N 1
ATOM 715 C CA . ALA A 1 102 ? -11.456 -2.161 2.973 1.00 94.38 102 ALA A CA 1
ATOM 716 C C . ALA A 1 102 ? -10.081 -1.997 2.310 1.00 94.38 102 ALA A C 1
ATOM 718 O O . ALA A 1 102 ? -9.143 -1.502 2.932 1.00 94.38 102 ALA A O 1
ATOM 719 N N . LEU A 1 103 ? -9.979 -2.362 1.029 1.00 95.44 103 LEU A N 1
ATOM 720 C CA . LEU A 1 103 ? -8.756 -2.213 0.242 1.00 95.44 103 LEU A CA 1
ATOM 721 C C . LEU A 1 103 ? -8.913 -1.094 -0.790 1.00 95.44 103 LEU A C 1
ATOM 723 O O . LEU A 1 103 ? -9.840 -1.105 -1.605 1.00 95.44 103 LEU A O 1
ATOM 727 N N . GLY A 1 104 ? -7.983 -0.147 -0.756 1.00 95.69 104 GLY A N 1
ATOM 728 C CA . GLY A 1 104 ? -7.739 0.870 -1.766 1.00 95.69 104 GLY A CA 1
ATOM 729 C C . GLY A 1 104 ? -6.420 0.640 -2.504 1.00 95.69 104 GLY A C 1
ATOM 730 O O . GLY A 1 104 ? -5.602 -0.216 -2.153 1.00 95.69 104 GLY A O 1
ATOM 731 N N . ALA A 1 105 ? -6.203 1.418 -3.560 1.00 95.25 105 ALA A 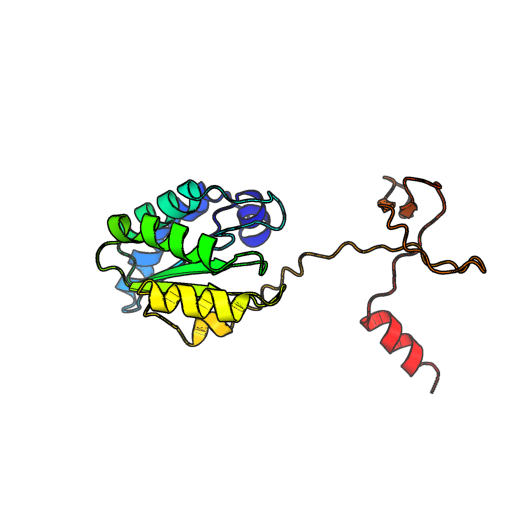N 1
ATOM 732 C CA . ALA A 1 105 ? -4.945 1.409 -4.291 1.00 95.25 105 ALA A CA 1
ATOM 733 C C . ALA A 1 105 ? -4.640 2.788 -4.882 1.00 95.25 105 ALA A C 1
ATOM 735 O O . ALA A 1 105 ? -5.539 3.518 -5.295 1.00 95.25 105 ALA A O 1
ATOM 736 N N . HIS A 1 106 ? -3.356 3.131 -4.951 1.00 94.75 106 HIS A N 1
ATOM 737 C CA . HIS A 1 106 ? -2.871 4.410 -5.466 1.00 94.75 106 HIS A CA 1
ATOM 738 C C . HIS A 1 106 ? -1.823 4.188 -6.552 1.00 94.75 106 HIS A C 1
ATOM 740 O O . HIS A 1 106 ? -0.762 3.617 -6.294 1.00 94.75 106 HIS A O 1
ATOM 746 N N . PHE A 1 107 ? -2.087 4.677 -7.765 1.00 95.69 107 PHE A N 1
ATOM 747 C CA . PHE A 1 107 ? -1.219 4.443 -8.919 1.00 95.69 107 PHE A CA 1
ATOM 748 C C . PHE A 1 107 ? -0.657 5.737 -9.493 1.00 95.69 107 PHE A C 1
ATOM 750 O O . PHE A 1 107 ? -1.385 6.618 -9.949 1.00 95.69 107 PHE A O 1
ATOM 757 N N . HIS A 1 108 ? 0.669 5.839 -9.553 1.00 94.12 108 HIS A N 1
ATOM 758 C CA . HIS A 1 108 ? 1.317 6.905 -10.305 1.00 94.12 108 HIS A CA 1
ATOM 759 C C . HIS A 1 108 ? 1.398 6.560 -11.792 1.00 94.12 108 HIS A C 1
ATOM 761 O O . HIS A 1 108 ? 1.942 5.533 -12.183 1.00 94.12 108 HIS A O 1
ATOM 767 N N . ASN A 1 109 ? 0.999 7.489 -12.661 1.00 93.50 109 ASN A N 1
ATOM 768 C CA . ASN A 1 109 ? 1.084 7.293 -14.110 1.00 93.50 109 ASN A CA 1
ATOM 769 C C . ASN A 1 109 ? 2.457 7.668 -14.715 1.00 93.50 109 ASN A C 1
ATOM 771 O O . ASN A 1 109 ? 2.550 8.175 -15.830 1.00 93.50 109 ASN A O 1
ATOM 775 N N . THR A 1 110 ? 3.555 7.449 -13.983 1.00 89.62 110 THR A N 1
ATOM 776 C CA . THR A 1 110 ? 4.900 7.917 -14.395 1.00 89.62 110 THR A CA 1
ATOM 777 C C . THR A 1 110 ? 5.411 7.227 -15.668 1.00 89.62 110 THR A C 1
ATOM 779 O O . THR A 1 110 ? 6.252 7.788 -16.374 1.00 89.62 110 THR A O 1
ATOM 782 N N . ARG A 1 111 ? 4.925 6.013 -15.962 1.00 91.12 111 ARG A N 1
ATOM 783 C CA . ARG A 1 111 ? 5.315 5.196 -17.128 1.00 91.12 111 ARG A CA 1
ATOM 784 C C . ARG A 1 111 ? 4.133 4.787 -18.016 1.00 91.12 111 ARG A C 1
ATOM 786 O O . ARG A 1 111 ? 4.266 3.859 -18.798 1.00 91.12 111 ARG A O 1
ATOM 793 N N . GLY A 1 112 ? 2.991 5.467 -17.902 1.00 92.62 112 GLY A N 1
ATOM 794 C CA . GLY A 1 112 ? 1.828 5.243 -18.772 1.00 92.62 112 GLY A CA 1
ATOM 795 C C . GLY A 1 112 ? 0.908 4.083 -18.372 1.00 92.62 112 GLY A C 1
ATOM 796 O O . GLY A 1 112 ? -0.174 3.963 -18.931 1.00 92.62 112 GLY A O 1
ATOM 797 N N . ALA A 1 113 ? 1.289 3.262 -17.389 1.00 94.88 113 ALA A N 1
ATOM 798 C CA . ALA A 1 113 ? 0.486 2.122 -16.940 1.00 94.88 113 ALA A CA 1
ATOM 799 C C . ALA A 1 113 ? -0.520 2.452 -15.818 1.00 94.88 113 ALA A C 1
ATOM 801 O O . ALA A 1 113 ? -1.267 1.574 -15.406 1.00 94.88 113 ALA A O 1
ATOM 802 N N . GLY A 1 114 ? -0.568 3.689 -15.308 1.00 94.31 114 GLY A N 1
ATOM 803 C CA . GLY A 1 114 ? -1.322 4.017 -14.090 1.00 94.31 114 GLY A CA 1
ATOM 804 C C . GLY A 1 114 ? -2.826 3.751 -14.201 1.00 94.31 114 GLY A C 1
ATOM 805 O O . GLY A 1 114 ? -3.405 3.156 -13.298 1.00 94.31 114 GLY A O 1
ATOM 806 N N . LEU A 1 115 ? -3.446 4.132 -15.324 1.00 96.25 115 LEU A N 1
ATOM 807 C CA . LEU A 1 115 ? -4.879 3.906 -15.546 1.00 96.25 115 LEU A CA 1
ATOM 808 C C . LEU A 1 115 ? -5.201 2.420 -15.754 1.00 96.25 115 LEU A C 1
ATOM 810 O O . LEU A 1 115 ? -6.162 1.920 -15.181 1.00 96.25 115 LEU A O 1
ATOM 814 N N . ALA A 1 116 ? -4.374 1.704 -16.520 1.00 97.31 116 ALA A N 1
ATOM 815 C CA . ALA A 1 116 ? -4.540 0.265 -16.724 1.00 97.31 116 ALA A CA 1
ATOM 816 C C . ALA A 1 116 ? -4.384 -0.515 -15.404 1.00 97.31 116 ALA A C 1
ATOM 818 O O . ALA A 1 116 ? -5.140 -1.443 -15.136 1.00 97.31 116 ALA A O 1
ATOM 819 N N . SER A 1 117 ? -3.440 -0.105 -14.555 1.00 97.75 117 SER A N 1
ATOM 820 C CA . SER A 1 117 ? -3.249 -0.654 -13.210 1.00 97.75 117 SER A CA 1
ATOM 821 C C . SER A 1 117 ? -4.431 -0.350 -12.287 1.00 97.75 117 SER A C 1
ATOM 823 O O . SER A 1 117 ? -4.862 -1.229 -11.547 1.00 97.75 117 SER A O 1
ATOM 825 N N . ALA A 1 118 ? -4.999 0.858 -12.366 1.00 96.06 118 ALA A N 1
ATOM 826 C CA . ALA A 1 118 ? -6.206 1.218 -11.625 1.00 96.06 118 ALA A CA 1
ATOM 827 C C . ALA A 1 118 ? -7.414 0.375 -12.051 1.00 96.06 118 ALA A C 1
ATOM 829 O O . ALA A 1 118 ? -8.112 -0.161 -11.194 1.00 96.06 118 ALA A O 1
ATOM 830 N N . TYR A 1 119 ? -7.620 0.207 -13.359 1.00 96.62 119 TYR A N 1
ATOM 831 C CA . TYR A 1 119 ? -8.663 -0.664 -13.895 1.00 96.62 119 TYR A CA 1
ATOM 832 C C . TYR A 1 119 ? -8.491 -2.102 -13.393 1.00 96.62 119 TYR A C 1
ATOM 834 O O . TYR A 1 119 ? -9.415 -2.661 -12.816 1.00 96.62 119 TYR A O 1
ATOM 842 N N . ALA A 1 120 ? -7.279 -2.656 -13.500 1.00 97.62 120 ALA A N 1
ATOM 843 C CA . ALA A 1 120 ? -6.981 -4.001 -13.015 1.00 97.62 120 ALA A CA 1
ATOM 844 C C . ALA A 1 120 ? -7.235 -4.170 -11.508 1.00 97.62 120 ALA A C 1
ATOM 846 O O . ALA A 1 120 ? -7.726 -5.214 -11.086 1.00 97.62 120 ALA A O 1
ATOM 847 N N . ALA A 1 121 ? -6.942 -3.150 -10.696 1.00 96.62 121 ALA A N 1
ATOM 848 C CA . ALA A 1 121 ? -7.238 -3.173 -9.267 1.00 96.62 121 ALA A CA 1
ATOM 849 C C . ALA A 1 121 ? -8.746 -3.244 -8.995 1.00 96.62 121 ALA A C 1
ATOM 851 O O . ALA A 1 121 ? -9.184 -4.066 -8.191 1.00 96.62 121 ALA A O 1
ATOM 852 N N . VAL A 1 122 ? -9.536 -2.413 -9.683 1.00 95.00 122 VAL A N 1
ATOM 853 C CA . VAL A 1 122 ? -11.002 -2.408 -9.560 1.00 95.00 122 VAL A CA 1
ATOM 854 C C . VAL A 1 122 ? -11.583 -3.749 -9.999 1.00 95.00 122 VAL A C 1
ATOM 856 O O . VAL A 1 122 ? -12.389 -4.328 -9.275 1.00 95.00 122 VAL A O 1
ATOM 859 N N . THR A 1 123 ? -11.121 -4.300 -11.124 1.00 95.81 123 THR A N 1
ATOM 860 C CA . THR A 1 123 ? -11.524 -5.636 -11.591 1.00 95.81 123 THR A CA 1
ATOM 861 C C . THR A 1 123 ? -11.148 -6.735 -10.592 1.00 95.81 123 THR A C 1
ATOM 863 O O . THR A 1 123 ? -11.891 -7.697 -10.437 1.00 95.81 123 THR A O 1
ATOM 866 N N . ALA A 1 124 ? -10.043 -6.578 -9.856 1.00 95.06 124 ALA A N 1
ATOM 867 C CA . ALA A 1 124 ? -9.637 -7.466 -8.762 1.00 95.06 124 ALA A CA 1
ATOM 868 C C . ALA A 1 124 ? -10.352 -7.169 -7.417 1.00 95.06 124 ALA A C 1
ATOM 870 O O . ALA A 1 124 ? -9.945 -7.655 -6.357 1.00 95.06 124 ALA A O 1
ATOM 871 N N . GLY A 1 125 ? -11.413 -6.355 -7.437 1.00 89.94 125 GLY A N 1
ATOM 872 C CA . GLY A 1 125 ? -12.308 -6.096 -6.308 1.00 89.94 125 GLY A CA 1
ATOM 873 C C . GLY A 1 125 ? -11.938 -4.897 -5.431 1.00 89.94 125 GLY A C 1
ATOM 874 O O . GLY A 1 125 ? -12.550 -4.710 -4.379 1.00 89.94 125 GLY A O 1
ATOM 875 N N . VAL A 1 126 ? -10.925 -4.098 -5.782 1.00 91.50 126 VAL A N 1
ATOM 876 C CA . VAL A 1 126 ? -10.598 -2.862 -5.044 1.00 91.50 126 VAL A CA 1
ATOM 877 C C . VAL A 1 126 ? -11.727 -1.852 -5.238 1.00 91.50 126 VAL A C 1
ATOM 879 O O . VAL A 1 126 ? -11.957 -1.371 -6.343 1.00 91.50 126 VAL A O 1
ATOM 882 N N . SER A 1 127 ? -12.423 -1.513 -4.157 1.00 77.62 127 SER A N 1
ATOM 883 C CA . SER A 1 127 ? -13.598 -0.630 -4.167 1.00 77.62 127 SER A CA 1
ATOM 884 C C . SER A 1 127 ? -13.351 0.714 -3.468 1.00 77.62 127 SER A C 1
ATOM 886 O O . SER A 1 127 ? -14.213 1.590 -3.466 1.00 77.62 127 SER A O 1
ATOM 888 N N . GLY A 1 128 ? -12.166 0.911 -2.881 1.00 61.97 128 GLY A N 1
ATOM 889 C CA . GLY A 1 128 ? -11.833 2.086 -2.089 1.00 61.97 128 GLY A CA 1
ATOM 890 C C . GLY A 1 128 ? -11.002 3.144 -2.814 1.00 61.97 128 GLY A C 1
ATOM 891 O O . GLY A 1 128 ? -9.780 3.043 -2.829 1.00 61.97 128 GLY A O 1
ATOM 892 N N . TRP A 1 129 ? -11.637 4.207 -3.310 1.00 50.97 129 TRP A N 1
ATOM 893 C CA . TRP A 1 129 ? -10.954 5.452 -3.687 1.00 50.97 129 TRP A CA 1
ATOM 894 C C . TRP A 1 129 ? -11.233 6.524 -2.633 1.00 50.97 129 TRP A C 1
ATOM 896 O O . TRP A 1 129 ? -12.353 7.019 -2.535 1.00 50.97 129 TRP A O 1
ATOM 906 N N . THR A 1 130 ? -10.238 6.903 -1.826 1.00 38.28 130 THR A N 1
ATOM 907 C CA . THR A 1 130 ? -10.397 8.064 -0.938 1.00 38.28 130 THR A CA 1
ATOM 908 C C . THR A 1 130 ? -10.056 9.341 -1.718 1.00 38.28 130 THR A C 1
ATOM 910 O O . THR A 1 130 ? -9.000 9.393 -2.350 1.00 38.28 130 THR A O 1
ATOM 913 N N . PRO A 1 131 ? -10.862 10.418 -1.660 1.00 34.38 131 PRO A N 1
ATOM 914 C CA . PRO A 1 131 ? -10.521 11.705 -2.285 1.00 34.38 131 PRO A CA 1
ATOM 915 C C . PRO A 1 131 ? -9.165 12.273 -1.819 1.00 34.38 131 PRO A C 1
ATOM 917 O O . PRO A 1 131 ? -8.535 13.060 -2.522 1.00 34.38 131 PRO A O 1
ATOM 920 N N . ARG A 1 132 ? -8.684 11.844 -0.640 1.00 39.19 132 ARG A N 1
ATOM 921 C CA . ARG A 1 132 ? -7.392 12.235 -0.054 1.00 39.19 132 ARG A CA 1
ATOM 922 C C . ARG A 1 132 ? -6.184 11.477 -0.616 1.00 39.19 132 ARG A C 1
ATOM 924 O O . ARG A 1 132 ? -5.076 12.008 -0.565 1.00 39.19 132 ARG A O 1
ATOM 931 N N . SER A 1 133 ? -6.363 10.298 -1.215 1.00 40.31 133 SER A N 1
ATOM 932 C CA . SER A 1 133 ? -5.267 9.570 -1.881 1.00 40.31 133 SER A CA 1
ATOM 933 C C . SER A 1 133 ? -4.710 10.330 -3.102 1.00 40.31 133 SER A C 1
ATOM 935 O O . SER A 1 133 ? -3.502 10.325 -3.343 1.00 40.31 133 SER A O 1
ATOM 937 N N . ALA A 1 134 ? -5.538 11.139 -3.776 1.00 34.22 134 ALA A N 1
ATOM 938 C CA . ALA A 1 134 ? -5.122 12.016 -4.876 1.00 34.22 134 ALA A CA 1
ATOM 939 C C . ALA A 1 134 ? -4.147 13.146 -4.463 1.00 34.22 134 ALA A C 1
ATOM 941 O O . ALA A 1 134 ? -3.504 13.755 -5.323 1.00 34.22 134 ALA A O 1
ATOM 942 N N . ALA A 1 135 ? -4.002 13.432 -3.162 1.00 32.69 135 ALA A N 1
ATOM 943 C CA . ALA A 1 135 ? -3.196 14.542 -2.651 1.00 32.69 135 ALA A CA 1
ATOM 944 C C . ALA A 1 135 ? -1.729 14.182 -2.338 1.00 32.69 135 ALA A C 1
ATOM 946 O O . ALA A 1 135 ? -0.947 15.070 -1.984 1.00 32.69 135 ALA A O 1
ATOM 947 N N . TRP A 1 136 ? -1.300 12.926 -2.516 1.00 38.56 136 TRP A N 1
ATOM 948 C CA . TRP A 1 136 ? 0.096 12.525 -2.297 1.00 38.56 136 TRP A CA 1
ATOM 949 C C . TRP A 1 136 ? 1.021 12.995 -3.432 1.00 38.56 136 TRP A C 1
ATOM 951 O O . TRP A 1 136 ? 1.529 12.218 -4.239 1.00 38.56 136 TRP A O 1
ATOM 961 N N . ARG A 1 137 ? 1.328 14.296 -3.471 1.00 34.06 137 ARG A N 1
ATOM 962 C CA . ARG A 1 137 ? 2.557 14.782 -4.111 1.00 34.06 137 ARG A CA 1
ATOM 963 C C . ARG A 1 137 ? 3.705 14.542 -3.140 1.00 34.06 137 ARG A C 1
ATOM 965 O O . ARG A 1 137 ? 4.024 15.412 -2.338 1.00 34.06 137 ARG A O 1
ATOM 972 N N . LEU A 1 138 ? 4.348 13.378 -3.209 1.00 36.72 138 LEU A N 1
ATOM 973 C CA . LEU A 1 138 ? 5.583 13.165 -2.454 1.00 36.72 138 LEU A CA 1
ATOM 974 C C . LEU A 1 138 ? 6.605 14.263 -2.832 1.00 36.72 138 LEU A C 1
ATOM 976 O O . LEU A 1 138 ? 6.959 14.389 -4.010 1.00 36.72 138 LEU A O 1
ATOM 980 N N . PRO A 1 139 ? 7.129 15.050 -1.868 1.00 33.38 139 PRO A N 1
ATOM 981 C CA . PRO A 1 139 ? 8.223 15.988 -2.119 1.00 33.38 139 PRO A CA 1
ATOM 982 C C . PRO A 1 139 ? 9.533 15.254 -2.422 1.00 33.38 139 PRO A C 1
ATOM 984 O O . PRO A 1 139 ? 10.497 15.876 -2.883 1.00 33.38 139 PRO A O 1
ATOM 987 N N . VAL A 1 140 ? 9.545 13.924 -2.256 1.00 38.00 140 VAL A N 1
ATOM 988 C CA . VAL A 1 140 ? 10.508 13.019 -2.874 1.00 38.00 140 VAL A CA 1
ATOM 989 C C . VAL A 1 140 ? 10.297 13.076 -4.386 1.00 38.00 140 VAL A C 1
ATOM 991 O O . VAL A 1 140 ? 9.847 12.141 -5.045 1.00 38.00 140 VAL A O 1
ATOM 994 N N . ARG A 1 141 ? 10.741 14.182 -4.993 1.00 34.38 141 ARG A N 1
ATOM 995 C CA . ARG A 1 141 ? 11.437 14.069 -6.263 1.00 34.38 141 ARG A CA 1
ATOM 996 C C . ARG A 1 141 ? 12.476 13.004 -5.971 1.00 34.38 141 ARG A C 1
ATOM 998 O O . ARG A 1 141 ? 13.468 13.319 -5.315 1.00 34.38 141 ARG A O 1
ATOM 1005 N N . ALA A 1 142 ? 12.258 11.774 -6.445 1.00 37.09 142 ALA A N 1
ATOM 1006 C CA . ALA A 1 142 ? 13.366 10.926 -6.828 1.00 37.09 142 ALA A CA 1
ATOM 1007 C C . ALA A 1 142 ? 14.224 11.881 -7.638 1.00 37.09 142 ALA A C 1
ATOM 1009 O O . ALA A 1 142 ? 13.824 12.303 -8.735 1.00 37.09 142 ALA A O 1
ATOM 1010 N N . ARG A 1 143 ? 15.275 12.423 -7.009 1.00 31.81 143 ARG A N 1
ATOM 1011 C CA . ARG A 1 143 ? 16.143 13.370 -7.668 1.00 31.81 143 ARG A CA 1
ATOM 1012 C C . ARG A 1 143 ? 16.661 12.494 -8.770 1.00 31.81 143 ARG A C 1
ATOM 1014 O O . ARG A 1 143 ? 17.483 11.614 -8.544 1.00 31.81 143 ARG A O 1
ATOM 1021 N N . ARG A 1 144 ? 16.128 12.690 -9.974 1.00 35.97 144 ARG A N 1
ATOM 1022 C CA . ARG A 1 144 ? 16.825 12.323 -11.179 1.00 35.97 144 ARG A CA 1
ATOM 1023 C C . ARG A 1 144 ? 18.098 13.140 -11.027 1.00 35.97 144 ARG A C 1
ATOM 1025 O O . ARG A 1 144 ? 18.119 14.306 -11.411 1.00 35.97 144 ARG A O 1
ATOM 1032 N N . HIS A 1 145 ? 19.120 12.574 -10.384 1.00 33.00 145 HIS A N 1
ATOM 1033 C CA . HIS A 1 145 ? 20.490 13.048 -10.418 1.00 33.00 145 HIS A CA 1
ATOM 1034 C C . HIS A 1 145 ? 20.939 12.798 -11.852 1.00 33.00 145 HIS A C 1
ATOM 1036 O O . HIS A 1 145 ? 21.699 11.906 -12.191 1.00 33.00 145 HIS A O 1
ATOM 1042 N N . ARG A 1 146 ? 20.329 13.573 -12.740 1.00 37.94 146 ARG A N 1
ATOM 1043 C CA . ARG A 1 146 ? 20.596 13.681 -14.150 1.00 37.94 146 ARG A CA 1
ATOM 1044 C C . ARG A 1 146 ? 21.502 14.891 -14.255 1.00 37.94 146 ARG A C 1
ATOM 1046 O O . ARG A 1 146 ? 21.098 15.960 -14.699 1.00 37.94 146 ARG A O 1
ATOM 1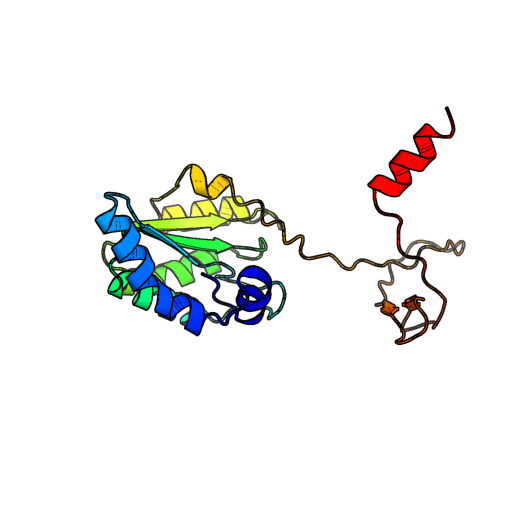053 N N . GLN A 1 147 ? 22.708 14.737 -13.723 1.00 39.94 147 GLN A N 1
ATOM 1054 C CA . GLN A 1 147 ? 23.800 15.615 -14.091 1.00 39.94 147 GLN A CA 1
ATOM 1055 C C . GLN A 1 147 ? 24.311 15.100 -15.428 1.00 39.94 147 GLN A C 1
ATOM 1057 O O . GLN A 1 147 ? 24.875 14.015 -15.511 1.00 39.94 147 GLN A O 1
ATOM 1062 N N . TYR A 1 148 ? 23.997 15.840 -16.485 1.00 44.22 148 TYR A N 1
ATOM 1063 C CA . TYR A 1 148 ? 24.445 15.537 -17.833 1.00 44.22 148 TYR A CA 1
ATOM 1064 C C . TYR A 1 148 ? 25.570 16.487 -18.206 1.00 44.22 148 TYR A C 1
ATOM 1066 O O . TYR A 1 148 ? 25.451 17.700 -18.015 1.00 44.22 148 TYR A O 1
ATOM 1074 N N . CYS A 1 149 ? 26.647 15.931 -18.754 1.00 36.31 149 CYS A N 1
ATOM 1075 C CA . CYS A 1 149 ? 27.684 16.715 -19.398 1.00 36.31 149 CYS A CA 1
ATOM 1076 C C . CYS A 1 149 ? 27.078 17.383 -20.642 1.00 36.31 149 CYS A C 1
ATOM 1078 O O . CYS A 1 149 ? 26.662 16.707 -21.579 1.00 36.31 149 CYS A O 1
ATOM 1080 N N . HIS A 1 150 ? 26.981 18.711 -20.625 1.00 43.22 150 HIS A N 1
ATOM 1081 C CA . HIS A 1 150 ? 26.609 19.510 -21.785 1.0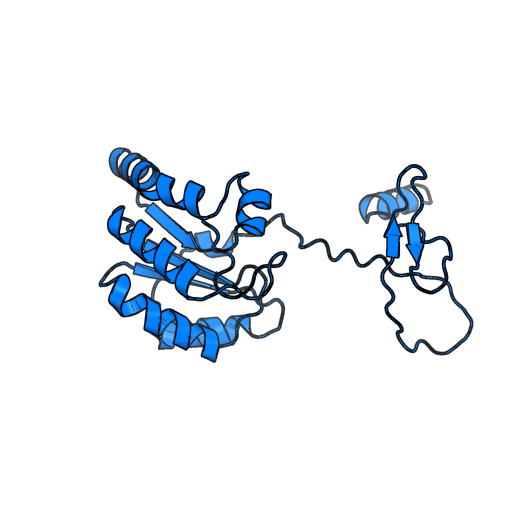0 43.22 150 HIS A CA 1
ATOM 1082 C C . HIS A 1 150 ? 27.826 20.328 -22.208 1.00 43.22 150 HIS A C 1
ATOM 1084 O O . HIS A 1 150 ? 27.991 21.468 -21.775 1.00 43.22 150 HIS A O 1
ATOM 1090 N N . ARG A 1 151 ? 28.666 19.777 -23.085 1.00 44.09 151 ARG A N 1
ATOM 1091 C CA . ARG A 1 151 ? 29.366 20.621 -24.054 1.00 44.09 151 ARG A CA 1
ATOM 1092 C C . ARG A 1 151 ? 29.266 20.026 -25.449 1.00 44.09 151 ARG A C 1
ATOM 1094 O O . ARG A 1 151 ? 29.417 18.825 -25.635 1.00 44.09 151 ARG A O 1
ATOM 1101 N N . ARG A 1 152 ? 28.946 20.938 -26.370 1.00 45.69 152 ARG A N 1
ATOM 1102 C CA . ARG A 1 152 ? 28.868 20.790 -27.820 1.00 45.69 152 ARG A CA 1
ATOM 1103 C C . ARG A 1 152 ? 30.257 20.427 -28.347 1.00 45.69 152 ARG A C 1
ATOM 1105 O O . ARG A 1 152 ? 31.108 21.302 -28.444 1.00 45.69 152 ARG A O 1
ATOM 1112 N N . SER A 1 153 ? 30.488 19.164 -28.661 1.00 37.59 153 SER A N 1
ATOM 1113 C CA . SER A 1 153 ? 31.350 18.816 -29.787 1.00 37.59 153 SER A CA 1
ATOM 1114 C C . SER A 1 153 ? 30.441 18.763 -31.014 1.00 37.59 153 SER A C 1
ATOM 1116 O O . SER A 1 153 ? 29.319 18.268 -30.912 1.00 37.59 153 SER A O 1
ATOM 1118 N N . GLY A 1 154 ? 30.865 19.349 -32.132 1.00 44.72 154 GLY A N 1
ATOM 1119 C CA . GLY A 1 154 ? 30.114 19.401 -33.392 1.00 44.72 154 GLY A CA 1
ATOM 1120 C C . GLY A 1 154 ? 29.977 18.039 -34.075 1.00 44.72 154 GLY A C 1
ATOM 1121 O O . GLY A 1 154 ? 30.372 17.888 -35.220 1.00 44.72 154 GLY A O 1
ATOM 1122 N N . LEU A 1 155 ? 29.439 17.045 -33.370 1.00 38.62 155 LEU A N 1
ATOM 1123 C CA . LEU A 1 155 ? 29.135 15.709 -33.871 1.00 38.62 155 LEU A CA 1
ATOM 1124 C C . LEU A 1 155 ? 27.674 15.363 -33.539 1.00 38.62 155 LEU A C 1
ATOM 1126 O O . LEU A 1 155 ? 27.150 15.852 -32.529 1.00 38.62 155 LEU A O 1
ATOM 1130 N N . PRO A 1 156 ? 26.994 14.538 -34.361 1.00 34.41 156 PRO A N 1
ATOM 1131 C CA . PRO A 1 156 ? 25.579 14.236 -34.184 1.00 34.41 156 PRO A CA 1
ATOM 1132 C C . PRO A 1 156 ? 25.307 13.665 -32.793 1.00 34.41 156 PRO A C 1
ATOM 1134 O O . PRO A 1 156 ? 26.083 12.871 -32.261 1.00 34.41 156 PRO A O 1
ATOM 1137 N N . ALA A 1 157 ? 24.188 14.080 -32.198 1.00 38.28 157 ALA A N 1
ATOM 1138 C CA . ALA A 1 157 ? 23.797 13.781 -30.827 1.00 38.28 157 ALA A CA 1
ATOM 1139 C C . ALA A 1 157 ? 23.407 12.304 -30.612 1.00 38.28 157 ALA A C 1
ATOM 1141 O O . ALA A 1 157 ? 22.281 12.001 -30.213 1.00 38.28 157 ALA A O 1
ATOM 1142 N N . HIS A 1 158 ? 24.339 11.367 -30.797 1.00 37.47 158 HIS A N 1
ATOM 1143 C CA . HIS A 1 158 ? 24.176 10.008 -30.305 1.00 37.47 158 HIS A CA 1
ATOM 1144 C C . HIS A 1 158 ? 24.509 9.963 -28.810 1.00 37.47 158 HIS A C 1
ATOM 1146 O O . HIS A 1 158 ? 25.649 9.976 -28.351 1.00 37.47 158 HIS A O 1
ATOM 1152 N N . ARG A 1 159 ? 23.419 9.985 -28.044 1.00 45.91 159 ARG A N 1
ATOM 1153 C CA . ARG A 1 159 ? 23.289 9.871 -26.591 1.00 45.91 159 ARG A CA 1
ATOM 1154 C C . ARG A 1 159 ? 24.241 8.834 -25.979 1.00 45.91 159 ARG A C 1
ATOM 1156 O O . ARG A 1 159 ? 23.870 7.675 -25.837 1.00 45.91 159 ARG A O 1
ATOM 1163 N N . GLN A 1 160 ? 25.385 9.262 -25.458 1.00 41.69 160 GLN A N 1
ATOM 1164 C CA . GLN A 1 160 ? 26.111 8.464 -24.469 1.00 41.69 160 GLN A CA 1
ATOM 1165 C C . GLN A 1 160 ? 25.956 9.095 -23.083 1.00 41.69 160 GLN A C 1
ATOM 1167 O O . GLN A 1 160 ? 26.441 10.190 -22.797 1.00 41.69 160 GLN A O 1
ATOM 1172 N N . ARG A 1 161 ? 25.172 8.423 -22.234 1.00 46.59 161 ARG A N 1
ATOM 1173 C CA . ARG A 1 161 ? 24.811 8.860 -20.880 1.00 46.59 161 ARG A CA 1
ATOM 1174 C C . ARG A 1 161 ? 25.838 8.308 -19.889 1.00 46.59 161 ARG A C 1
ATOM 1176 O O . ARG A 1 161 ? 25.714 7.162 -19.483 1.00 46.59 161 ARG A O 1
ATOM 1183 N N . HIS A 1 162 ? 26.810 9.116 -19.472 1.00 51.25 162 HIS A N 1
ATOM 1184 C CA . HIS A 1 162 ? 27.811 8.700 -18.475 1.00 51.25 162 HIS A CA 1
ATOM 1185 C C . HIS A 1 162 ? 27.512 9.284 -17.089 1.00 51.25 162 HIS A C 1
ATOM 1187 O O . HIS A 1 162 ? 27.037 10.418 -16.978 1.00 51.25 162 HIS A O 1
ATOM 1193 N N . ARG A 1 163 ? 27.764 8.500 -16.030 1.00 52.88 163 ARG A N 1
ATOM 1194 C CA . ARG A 1 163 ? 27.602 8.920 -14.627 1.00 52.88 163 ARG A CA 1
ATOM 1195 C C . ARG A 1 163 ? 28.688 9.937 -14.246 1.00 52.88 163 ARG A C 1
ATOM 1197 O O . ARG A 1 163 ? 29.837 9.846 -14.674 1.00 52.88 163 ARG A O 1
ATOM 1204 N N . CYS A 1 164 ? 28.305 10.934 -13.451 1.00 53.28 164 CYS A N 1
ATOM 1205 C CA . CYS A 1 164 ? 29.217 11.934 -12.894 1.00 53.28 164 CYS A CA 1
ATOM 1206 C C . CYS A 1 164 ? 29.207 11.824 -11.366 1.00 53.28 164 CYS A C 1
ATOM 1208 O O . CYS A 1 164 ? 28.131 11.833 -10.762 1.00 53.28 164 CYS A O 1
ATOM 1210 N N . ARG A 1 165 ? 30.390 11.758 -10.745 1.00 58.31 165 ARG A N 1
ATOM 1211 C CA . ARG A 1 165 ? 30.567 11.734 -9.283 1.00 58.31 165 ARG A CA 1
ATOM 1212 C C . ARG A 1 165 ? 31.202 13.030 -8.790 1.00 58.31 165 ARG A C 1
ATOM 1214 O O . ARG A 1 165 ? 31.982 13.684 -9.489 1.00 58.31 165 ARG A O 1
ATOM 1221 N N . ARG A 1 166 ? 30.857 13.405 -7.560 1.00 53.41 166 ARG A N 1
ATOM 1222 C CA . ARG A 1 166 ? 31.483 14.518 -6.842 1.00 53.41 166 ARG A CA 1
ATOM 1223 C C . ARG A 1 166 ? 32.753 13.996 -6.178 1.00 53.41 166 ARG A C 1
ATOM 1225 O O . ARG A 1 166 ? 32.687 12.994 -5.472 1.00 53.41 166 ARG A O 1
ATOM 1232 N N . ARG A 1 167 ? 33.896 14.653 -6.394 1.00 54.22 167 ARG A N 1
ATOM 1233 C CA . ARG A 1 167 ? 35.113 14.310 -5.641 1.00 54.22 167 ARG A CA 1
ATOM 1234 C C . ARG A 1 167 ? 35.000 14.847 -4.205 1.00 54.22 167 ARG A C 1
ATOM 1236 O O . ARG A 1 167 ? 34.614 16.013 -4.051 1.00 54.22 167 ARG A O 1
ATOM 1243 N N . PRO A 1 168 ? 35.350 14.055 -3.177 1.00 43.56 168 PRO A N 1
ATOM 1244 C CA . PRO A 1 168 ? 35.452 14.550 -1.807 1.00 43.56 168 PRO A CA 1
ATOM 1245 C C . PRO A 1 168 ? 36.442 15.725 -1.723 1.00 43.56 168 PRO A C 1
ATOM 1247 O O . PRO A 1 168 ? 37.448 15.747 -2.431 1.00 43.56 168 PRO A O 1
ATOM 1250 N N . GLY A 1 169 ? 36.127 16.737 -0.912 1.00 51.44 169 GLY A N 1
ATOM 1251 C CA . GLY A 1 169 ? 37.034 17.844 -0.574 1.00 51.44 169 GLY A CA 1
ATOM 1252 C C . GLY A 1 169 ? 37.181 18.997 -1.581 1.00 51.44 169 GLY A C 1
ATOM 1253 O O . GLY A 1 169 ? 37.698 20.038 -1.203 1.00 51.44 169 GLY A O 1
ATOM 1254 N N . ARG A 1 170 ? 36.727 18.882 -2.843 1.00 55.72 170 ARG A N 1
ATOM 1255 C CA . ARG A 1 170 ? 36.980 19.931 -3.869 1.00 55.72 170 ARG A CA 1
ATOM 1256 C C . ARG A 1 170 ? 35.747 20.576 -4.501 1.00 55.72 170 ARG A C 1
ATOM 1258 O O . ARG A 1 170 ? 35.886 21.369 -5.420 1.00 55.72 170 ARG A O 1
ATOM 1265 N N . GLY A 1 171 ? 34.531 20.219 -4.086 1.00 55.50 171 GLY A N 1
ATOM 1266 C CA . GLY A 1 171 ? 33.287 20.851 -4.562 1.00 55.50 171 GLY A CA 1
ATOM 1267 C C . GLY A 1 171 ? 32.927 20.654 -6.051 1.00 55.50 171 GLY A C 1
ATOM 1268 O O . GLY A 1 171 ? 31.771 20.870 -6.416 1.00 55.50 171 GLY A O 1
ATOM 1269 N N . HIS A 1 172 ? 33.854 20.193 -6.895 1.00 59.06 172 HIS A N 1
ATOM 1270 C CA . HIS A 1 172 ? 33.686 20.009 -8.336 1.00 59.06 172 HIS A CA 1
ATOM 1271 C C . HIS A 1 172 ? 33.213 18.594 -8.712 1.00 59.06 172 HIS A C 1
ATOM 1273 O O . HIS A 1 172 ? 33.574 17.596 -8.082 1.00 59.06 172 HIS A O 1
ATOM 1279 N N . TRP A 1 173 ? 32.418 18.508 -9.780 1.00 57.03 173 TRP A N 1
ATOM 1280 C CA . TRP A 1 173 ? 31.927 17.250 -10.349 1.00 57.03 173 TRP A CA 1
ATOM 1281 C C . TRP A 1 173 ? 32.791 16.847 -11.541 1.00 57.03 173 TRP A C 1
ATOM 1283 O O . TRP A 1 173 ? 33.194 17.713 -12.318 1.00 57.03 173 TRP A O 1
ATOM 1293 N N . ARG A 1 174 ? 33.067 15.551 -11.713 1.00 61.06 174 ARG A N 1
ATOM 1294 C CA . ARG A 1 174 ? 33.766 15.022 -12.895 1.00 61.06 174 ARG A CA 1
ATOM 1295 C C . ARG A 1 174 ? 33.009 13.833 -13.484 1.00 61.06 174 ARG A C 1
ATOM 1297 O O . ARG A 1 174 ? 32.370 13.071 -12.757 1.00 61.06 174 ARG A O 1
ATOM 1304 N N . CYS A 1 175 ? 33.071 13.703 -14.805 1.00 55.41 175 CYS A N 1
ATOM 1305 C CA . CYS A 1 175 ? 32.575 12.525 -15.512 1.00 55.41 175 CYS A CA 1
ATOM 1306 C C . CYS A 1 175 ? 33.480 11.330 -15.194 1.00 55.41 175 CYS A C 1
ATOM 1308 O O . CYS A 1 175 ? 34.699 11.456 -15.294 1.00 55.41 175 CYS A O 1
ATOM 1310 N N . GLU A 1 176 ? 32.909 10.178 -14.844 1.00 56.56 176 GLU A N 1
ATOM 1311 C CA . GLU A 1 176 ? 33.697 8.982 -14.504 1.00 56.56 176 GLU A CA 1
ATOM 1312 C C . GLU A 1 176 ? 34.495 8.444 -15.699 1.00 56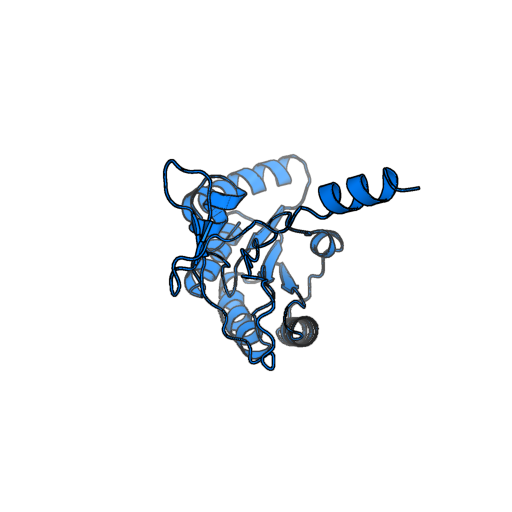.56 176 GLU A C 1
ATOM 1314 O O . GLU A 1 176 ? 35.558 7.868 -15.509 1.00 56.56 176 GLU A O 1
ATOM 1319 N N . ARG A 1 177 ? 34.022 8.680 -16.931 1.00 57.50 177 ARG A N 1
ATOM 1320 C CA . ARG A 1 177 ? 34.633 8.113 -18.141 1.00 57.50 177 ARG A CA 1
ATOM 1321 C C . ARG A 1 177 ? 35.717 8.984 -18.770 1.00 57.50 177 ARG A C 1
ATOM 1323 O O . ARG A 1 177 ? 36.714 8.462 -19.238 1.00 57.50 177 ARG A O 1
ATOM 1330 N N . CYS A 1 178 ? 35.524 10.302 -18.810 1.00 58.06 178 CYS A N 1
ATOM 1331 C CA . CYS A 1 178 ? 36.473 11.219 -19.458 1.00 58.06 178 CYS A CA 1
ATOM 1332 C C . CYS A 1 178 ? 37.206 12.143 -18.479 1.00 58.06 178 CYS A C 1
ATOM 1334 O O . CYS A 1 178 ? 37.982 12.987 -18.906 1.00 58.06 178 CYS A O 1
ATOM 1336 N N . GLN A 1 179 ? 36.924 12.043 -17.176 1.00 56.16 179 GLN A N 1
ATOM 1337 C CA . GLN A 1 179 ? 37.486 12.877 -16.106 1.00 56.16 179 GLN A CA 1
ATOM 1338 C C . GLN A 1 179 ? 37.324 14.402 -16.276 1.00 56.16 179 GLN A C 1
ATOM 1340 O O . GLN A 1 179 ? 37.825 15.165 -15.451 1.00 56.16 179 GLN A O 1
ATOM 1345 N N . ILE A 1 180 ? 36.570 14.882 -17.269 1.00 62.09 180 ILE A N 1
ATOM 1346 C CA . ILE A 1 180 ? 36.336 16.312 -17.515 1.00 62.09 180 ILE A CA 1
ATOM 1347 C C . ILE A 1 180 ? 35.413 16.918 -16.441 1.00 62.09 180 ILE A C 1
ATOM 1349 O O . ILE A 1 180 ? 34.484 16.272 -15.941 1.00 62.09 180 ILE A O 1
ATOM 1353 N N . GLY A 1 181 ? 35.671 18.185 -16.095 1.00 53.59 181 GLY A N 1
ATOM 1354 C CA . GLY A 1 181 ? 34.880 18.967 -15.145 1.00 53.59 181 GLY A CA 1
ATOM 1355 C C . GLY A 1 181 ? 33.439 19.194 -15.613 1.00 53.59 181 GLY A C 1
ATOM 1356 O O . GLY A 1 181 ? 33.188 19.726 -16.691 1.00 53.59 181 GLY A O 1
ATOM 1357 N N . CYS A 1 182 ? 32.481 18.814 -14.774 1.00 59.09 182 CYS A N 1
ATOM 1358 C CA . CYS A 1 182 ? 31.050 18.950 -15.009 1.00 59.09 182 CYS A CA 1
ATOM 1359 C C . CYS A 1 182 ? 30.497 20.124 -14.194 1.00 59.09 182 CYS A C 1
ATOM 1361 O O . CYS A 1 182 ? 30.765 20.250 -12.997 1.00 59.09 182 CYS A O 1
ATOM 1363 N N . ARG A 1 183 ? 29.702 20.992 -14.830 1.00 52.94 183 ARG A N 1
ATOM 1364 C CA . ARG A 1 183 ? 28.997 22.075 -14.130 1.00 52.94 183 ARG A CA 1
ATOM 1365 C C . ARG A 1 183 ? 27.597 21.604 -13.727 1.00 52.94 183 ARG A C 1
ATOM 1367 O O . ARG A 1 183 ? 26.893 21.045 -14.572 1.00 52.94 183 ARG A O 1
ATOM 1374 N N . PRO A 1 184 ? 27.154 21.832 -12.479 1.00 50.09 184 PRO A N 1
ATOM 1375 C CA . PRO A 1 184 ? 25.767 21.587 -12.117 1.00 50.09 184 PRO A CA 1
ATOM 1376 C C . PRO A 1 184 ? 24.859 22.498 -12.951 1.00 50.09 184 PRO A C 1
ATOM 1378 O O . PRO A 1 184 ? 25.150 23.679 -13.147 1.00 50.09 184 PRO A O 1
ATOM 1381 N N . ARG A 1 185 ? 23.748 21.951 -13.453 1.00 47.47 185 ARG A N 1
ATOM 1382 C CA . ARG A 1 185 ? 22.718 22.762 -14.110 1.00 47.47 185 ARG A CA 1
ATOM 1383 C C . ARG A 1 185 ? 22.155 23.732 -13.058 1.00 47.47 185 ARG A C 1
ATOM 1385 O O . ARG A 1 185 ? 21.771 23.253 -11.986 1.00 47.47 185 ARG A O 1
ATOM 1392 N N . PRO A 1 186 ? 22.110 25.053 -13.309 1.00 42.44 186 PRO A N 1
ATOM 1393 C CA . PRO A 1 186 ? 21.539 25.984 -12.346 1.00 42.44 186 PRO A CA 1
ATOM 1394 C C . PRO A 1 186 ? 20.088 25.594 -12.055 1.00 42.44 186 PRO A C 1
ATOM 1396 O O . PRO A 1 186 ? 19.363 25.118 -12.934 1.00 42.44 186 PRO A O 1
ATOM 1399 N N . SER A 1 187 ? 19.668 25.759 -10.801 1.00 49.56 187 SER A N 1
ATOM 1400 C CA . SER A 1 187 ? 18.276 25.525 -10.424 1.00 49.56 187 SER A CA 1
ATOM 1401 C C . SER A 1 187 ? 17.363 26.449 -11.240 1.00 49.56 187 SER A C 1
ATOM 1403 O O . SER A 1 187 ? 17.755 27.562 -11.597 1.00 49.56 187 SER A O 1
ATOM 1405 N N . ARG A 1 188 ? 16.124 26.021 -11.525 1.00 47.38 188 ARG A N 1
ATOM 1406 C CA . ARG A 1 188 ? 15.152 26.857 -12.262 1.00 47.38 188 ARG A CA 1
ATOM 1407 C C . ARG A 1 188 ? 14.970 28.247 -11.623 1.00 47.38 188 ARG A C 1
ATOM 1409 O O . ARG A 1 188 ? 14.788 29.220 -12.341 1.00 47.38 188 ARG A O 1
ATOM 1416 N N . ARG A 1 189 ? 15.123 28.353 -10.293 1.00 45.22 189 ARG A N 1
ATOM 1417 C CA . ARG A 1 189 ? 15.109 29.626 -9.547 1.00 45.22 189 ARG A CA 1
ATOM 1418 C C . ARG A 1 189 ? 16.296 30.545 -9.875 1.00 45.22 189 ARG A C 1
ATOM 1420 O O . ARG A 1 189 ? 16.118 31.755 -9.937 1.00 45.22 189 ARG A O 1
ATOM 1427 N N . ALA A 1 190 ? 17.488 29.992 -10.102 1.00 44.72 190 ALA A N 1
ATOM 1428 C CA . ALA A 1 190 ? 18.676 30.770 -10.461 1.00 44.72 190 ALA A CA 1
ATOM 1429 C C . ALA A 1 190 ? 18.660 31.235 -11.929 1.00 44.72 190 ALA A C 1
ATOM 1431 O O . ALA A 1 190 ? 19.178 32.307 -12.230 1.00 44.72 190 ALA A O 1
ATOM 1432 N N . ALA A 1 191 ? 18.039 30.460 -12.826 1.00 47.59 191 ALA A N 1
ATOM 1433 C CA . ALA A 1 191 ? 17.822 30.861 -14.218 1.00 47.59 191 ALA A CA 1
ATOM 1434 C C . ALA A 1 191 ? 16.815 32.024 -14.319 1.00 47.59 191 ALA A C 1
ATOM 1436 O O . ALA A 1 191 ? 17.130 33.047 -14.914 1.00 47.59 191 ALA A O 1
ATOM 1437 N N . ALA A 1 192 ? 15.677 31.931 -13.619 1.00 48.53 192 ALA A N 1
ATOM 1438 C CA . ALA A 1 192 ? 14.654 32.982 -13.604 1.00 48.53 192 ALA A CA 1
ATOM 1439 C C . ALA A 1 192 ? 15.138 34.320 -12.999 1.00 48.53 192 ALA A C 1
ATOM 1441 O O . ALA A 1 192 ? 14.707 35.389 -13.423 1.00 48.53 192 ALA A O 1
ATOM 1442 N N . ARG A 1 193 ? 16.067 34.289 -12.028 1.00 47.81 193 ARG A N 1
ATOM 1443 C CA . ARG A 1 193 ? 16.697 35.506 -11.476 1.00 47.81 193 ARG A CA 1
ATOM 1444 C C . ARG A 1 193 ? 17.677 36.187 -12.437 1.00 47.81 193 ARG A C 1
ATOM 1446 O O . ARG A 1 193 ? 17.950 37.368 -12.252 1.00 47.81 193 ARG A O 1
ATOM 1453 N N . ARG A 1 194 ? 18.237 35.463 -13.412 1.00 46.53 194 ARG A N 1
ATOM 1454 C CA . ARG A 1 194 ? 19.138 36.038 -14.424 1.00 46.53 194 ARG A CA 1
ATOM 1455 C C . ARG A 1 194 ? 18.375 36.742 -15.543 1.00 46.53 194 ARG A C 1
ATOM 1457 O O . ARG A 1 194 ? 18.856 37.777 -15.985 1.00 46.53 194 ARG A O 1
ATOM 1464 N N . ASP A 1 195 ? 17.204 36.238 -15.931 1.00 48.69 195 ASP A N 1
ATOM 1465 C CA . ASP A 1 195 ? 16.364 36.897 -16.944 1.00 48.69 195 ASP A CA 1
ATOM 1466 C C . ASP A 1 195 ? 15.797 38.231 -16.448 1.00 48.69 195 ASP A C 1
ATOM 1468 O O . ASP A 1 195 ? 15.848 39.215 -17.172 1.00 48.69 195 ASP A O 1
ATOM 1472 N N . ARG A 1 196 ? 15.396 38.329 -15.172 1.00 51.28 196 ARG A N 1
ATOM 1473 C CA . ARG A 1 196 ? 14.932 39.601 -14.574 1.00 51.28 196 ARG A CA 1
ATOM 1474 C C . ARG A 1 196 ? 16.002 40.687 -14.419 1.00 51.28 196 ARG A C 1
ATOM 1476 O O . ARG A 1 196 ? 15.663 41.809 -14.088 1.00 51.28 196 ARG A O 1
ATOM 1483 N N . LYS A 1 197 ? 17.288 40.358 -14.574 1.00 48.25 197 LYS A N 1
ATOM 1484 C CA . LYS A 1 197 ? 18.387 41.342 -14.534 1.00 48.25 197 LYS A CA 1
ATOM 1485 C C . LYS A 1 197 ? 18.816 41.806 -15.933 1.00 48.25 197 LYS A C 1
ATOM 1487 O O . LYS A 1 197 ? 19.811 42.512 -16.047 1.00 48.25 197 LYS A O 1
ATOM 1492 N N . ARG A 1 198 ? 18.135 41.341 -16.986 1.00 50.72 198 ARG A N 1
ATOM 1493 C CA . ARG A 1 198 ? 18.423 41.658 -18.394 1.00 50.72 198 ARG A CA 1
ATOM 1494 C C . ARG A 1 198 ? 17.291 42.418 -19.096 1.00 50.72 198 ARG A C 1
ATOM 1496 O O . ARG A 1 198 ? 17.432 42.688 -20.282 1.00 50.72 198 ARG A O 1
ATOM 1503 N N . THR A 1 199 ? 16.220 42.738 -18.376 1.00 49.09 199 THR A N 1
ATOM 1504 C CA . THR A 1 199 ? 15.115 43.609 -18.801 1.00 49.09 199 THR A CA 1
ATOM 1505 C C . THR A 1 199 ? 15.162 44.892 -18.005 1.00 49.09 199 THR A C 1
ATOM 1507 O O . THR A 1 199 ? 15.241 44.749 -16.760 1.00 49.09 199 THR A O 1
#

Secondary structure (DSSP, 8-state):
-BS-HHHHHHHHSS-HHHHHTTHHHHHHHHHHTT---EEEEBSSSEETTTEEPPHHHHHHHHHHHHHTT-SEEEEEETTS---HHHHHHHHHHHHHHHTTSEEEEEE--TTS-HHHHHHHHHHTT--B--TTGGG---S--------------SS--------EEEPTTS--EEETTT-PEEPPPPPHHHHHHHHTT--

Foldseek 3Di:
DELAQVVCCVPPNGGLVVVLVCLLVVQVVQVVVVHAAEAEYHQCAADLPPGGGDLVSVQVSLLSNLVSPHQAYEYEPNQQPDALVNLLVSLVVNPVRNPPRQYHYYHDCNPPRRVVNRVSNVVSPRPDDDPCSVVPPPPPPVPPPQQAADDDDPDPPPDDRFDWDDDPPPRWIATPPPRDTGDGDDDPVVVVVVVVVVD